Protein AF-A0AAE2ZXF6-F1 (afdb_monomer_lite)

Sequence (372 aa):
MELTNEQRKYLGLEIIEPAWERVEIPSNCLKPELSTGKDILFFDGDILRKVIWLDDEGSFLENSYYLRTQDDHTMIAPITAKGRPKRLNGVNLQRCTPYGMYLHFSGRCEKRGGFCLANYTTQKTYFSSEFAGLPGMNVDEFQHFLDKWMAETNTEDFMEIQAFANAKRQHCKYREGDFFRFKYDRRNYGYGRILLDVRKFMKNGGEFWDILMGKPLCVSVYHIITADPNVKITELQLLNSCPSQYIMDNIFYYGEAEIIGNAPLPEELDAVDYPIMYGRSIDARNRDKICYCRGKVYREIPLEGNKLPQKDFKNNAIGFSLCTDKALMEKCIKAGSNAPYWEKQAERVYARDLRNPINARELEYVRKQMEV

Secondary structure (DSSP, 8-state):
----HHHHHHTTPPP--TTSEEEEEESS-SSGGG-SEEEEEEEETTEEEEEEEEETTS-EEEEEEEEEEETTTTEEPPSSTTPPPEE-SHHHHTTS--EEEEEEE--BTTB-B-EEEEETTTTEEEEETTTTTPPPB-HHHHHHHHHHHHHT--HHHHHHHHHHHTPPP------TTEEEEEESSSS-EEEEEEEEEHHHHHHTT--------SSEEEEEEBS--BS-TT--HHHHTTS-BPPPEEEETHHHHTTSSEEEEE-PPPSSGGGS---EEEEE---TT--SEEEEEETTEEEEEESTT----SS-B-----BSS-S--HHHHHHHHHHTSSHHHHHHGGGSSGGG-TTSGGGHHHHHHHHHHHT-

Structure (mmCIF, N/CA/C/O backbone):
data_AF-A0AAE2ZXF6-F1
#
_entry.id   AF-A0AAE2ZXF6-F1
#
loop_
_atom_site.group_PDB
_atom_site.id
_atom_site.type_symbol
_atom_site.label_atom_id
_atom_site.label_alt_id
_atom_site.label_comp_id
_atom_site.label_asym_id
_atom_site.label_entity_id
_atom_site.label_seq_id
_atom_site.pdbx_PDB_ins_code
_atom_site.Cartn_x
_atom_site.Cartn_y
_atom_site.Cartn_z
_atom_site.occupancy
_atom_site.B_iso_or_equiv
_atom_site.auth_seq_id
_atom_site.auth_comp_id
_atom_site.auth_asym_id
_atom_site.auth_atom_id
_atom_site.pdbx_PDB_model_num
ATOM 1 N N . MET A 1 1 ? 24.172 -1.482 -11.011 1.00 79.94 1 MET A N 1
ATOM 2 C CA . MET A 1 1 ? 23.531 -2.763 -11.382 1.00 79.94 1 MET A CA 1
ATOM 3 C C . MET A 1 1 ? 22.474 -2.470 -12.435 1.00 79.94 1 MET A C 1
ATOM 5 O O . MET A 1 1 ? 21.826 -1.441 -12.326 1.00 79.94 1 MET A O 1
ATOM 9 N N . GLU A 1 2 ? 22.323 -3.324 -13.443 1.00 87.50 2 GLU A N 1
ATOM 10 C CA . GLU A 1 2 ? 21.276 -3.218 -14.468 1.00 87.50 2 GLU A CA 1
ATOM 11 C C . GLU A 1 2 ? 20.686 -4.613 -14.680 1.00 87.50 2 GLU A C 1
ATOM 13 O O . GLU A 1 2 ? 21.440 -5.586 -14.720 1.00 87.50 2 GLU A O 1
ATOM 18 N N . LEU A 1 3 ? 19.359 -4.723 -14.778 1.00 95.50 3 LEU A N 1
ATOM 19 C CA . LEU A 1 3 ? 18.721 -6.020 -14.980 1.00 95.50 3 LEU A CA 1
ATOM 20 C C . LEU A 1 3 ? 19.001 -6.561 -16.386 1.00 95.50 3 LEU A C 1
ATOM 22 O O . LEU A 1 3 ? 19.120 -5.808 -17.357 1.00 95.50 3 LEU A O 1
ATOM 26 N N . THR A 1 4 ? 19.039 -7.881 -16.520 1.00 96.62 4 THR A N 1
ATOM 27 C CA . THR A 1 4 ? 19.025 -8.552 -17.822 1.00 96.62 4 THR A CA 1
ATOM 28 C C . THR A 1 4 ? 17.598 -8.636 -18.364 1.00 96.62 4 THR A C 1
ATOM 30 O O . THR A 1 4 ? 16.618 -8.574 -17.619 1.00 96.62 4 THR A O 1
ATOM 33 N N . ASN A 1 5 ? 17.451 -8.821 -19.676 1.00 97.69 5 ASN A N 1
ATOM 34 C CA . ASN A 1 5 ? 16.129 -9.034 -20.271 1.00 97.69 5 ASN A CA 1
ATOM 35 C C . ASN A 1 5 ? 15.444 -10.313 -19.767 1.00 97.69 5 ASN A C 1
ATOM 37 O O . ASN A 1 5 ? 14.220 -10.325 -19.642 1.00 97.69 5 ASN A O 1
ATOM 41 N N . GLU A 1 6 ? 16.210 -11.346 -19.400 1.00 97.50 6 GLU A N 1
ATOM 42 C CA . GLU A 1 6 ? 15.629 -12.540 -18.780 1.00 97.50 6 GLU A CA 1
ATOM 43 C C . GLU A 1 6 ? 15.069 -12.209 -17.388 1.00 97.50 6 GLU A C 1
ATOM 45 O O . GLU A 1 6 ? 13.917 -12.527 -17.107 1.00 97.50 6 GLU A O 1
ATOM 50 N N . GLN A 1 7 ? 15.799 -11.457 -16.554 1.00 97.94 7 GLN A N 1
ATOM 51 C CA . GLN A 1 7 ? 15.265 -10.982 -15.269 1.00 97.94 7 GLN A CA 1
ATOM 52 C C . GLN A 1 7 ? 14.004 -10.126 -15.457 1.00 97.94 7 GLN A C 1
ATOM 54 O O . GLN A 1 7 ? 13.009 -10.341 -14.766 1.00 97.94 7 GLN A O 1
ATOM 59 N N . ARG A 1 8 ? 13.999 -9.194 -16.423 1.00 98.00 8 ARG A N 1
ATOM 60 C CA . ARG A 1 8 ? 12.827 -8.346 -16.720 1.00 98.00 8 ARG A CA 1
ATOM 61 C C . ARG A 1 8 ? 11.591 -9.170 -17.061 1.00 98.00 8 ARG A C 1
ATOM 63 O O . ARG A 1 8 ? 10.516 -8.894 -16.531 1.00 98.00 8 ARG A O 1
ATOM 70 N N . LYS A 1 9 ? 11.753 -10.222 -17.863 1.00 97.62 9 LYS A N 1
ATOM 71 C CA . LYS A 1 9 ? 10.682 -11.159 -18.220 1.00 97.62 9 LYS A CA 1
ATOM 72 C C . LYS A 1 9 ? 10.074 -11.843 -16.986 1.00 97.62 9 LYS A C 1
ATOM 74 O O . LYS A 1 9 ? 8.851 -11.882 -16.867 1.00 97.62 9 LYS A O 1
ATOM 79 N N . TYR A 1 10 ? 10.892 -12.309 -16.039 1.00 98.00 10 TYR A N 1
ATOM 80 C CA . TYR A 1 10 ? 10.425 -12.911 -14.773 1.00 98.00 10 TYR A CA 1
ATOM 81 C C . TYR A 1 10 ? 9.869 -11.907 -13.752 1.00 98.00 10 TYR A C 1
ATOM 83 O O . TYR A 1 10 ? 9.283 -12.314 -12.746 1.00 98.00 10 TYR A O 1
ATOM 91 N N . LEU A 1 11 ? 10.039 -10.610 -14.005 1.00 97.81 11 LEU A N 1
ATOM 92 C CA . LEU A 1 11 ? 9.489 -9.508 -13.214 1.00 97.81 11 LEU A CA 1
ATOM 93 C C . LEU A 1 11 ? 8.306 -8.816 -13.922 1.00 97.81 11 LEU A C 1
ATOM 95 O O . LEU A 1 11 ? 7.746 -7.861 -13.393 1.00 97.81 11 LEU A O 1
ATOM 99 N N . GLY A 1 12 ? 7.915 -9.266 -15.120 1.00 97.44 12 GLY A N 1
ATOM 100 C CA . GLY A 1 12 ? 6.865 -8.621 -15.915 1.00 97.44 12 GLY A CA 1
ATOM 101 C C . GLY A 1 12 ? 7.214 -7.200 -16.386 1.00 97.44 12 GLY A C 1
ATOM 102 O O . GLY A 1 12 ? 6.319 -6.441 -16.747 1.00 97.44 12 GLY A O 1
ATOM 103 N N . LEU A 1 13 ? 8.494 -6.818 -16.361 1.00 98.12 13 LEU A N 1
ATOM 104 C CA . LEU A 1 13 ? 8.975 -5.519 -16.833 1.00 98.12 13 LEU A CA 1
ATOM 105 C C . LEU A 1 13 ? 9.092 -5.514 -18.364 1.00 98.12 13 LEU A C 1
ATOM 107 O O . LEU A 1 13 ? 9.376 -6.543 -18.976 1.00 98.12 13 LEU A O 1
ATOM 111 N N . GLU A 1 14 ? 8.936 -4.339 -18.981 1.00 96.19 14 GLU A N 1
ATOM 112 C CA . GLU A 1 14 ? 9.189 -4.167 -20.417 1.00 96.19 14 GLU A CA 1
ATOM 113 C C . GLU A 1 14 ? 10.646 -4.516 -20.748 1.00 96.19 14 GLU A C 1
ATOM 115 O O . GLU A 1 14 ? 11.572 -4.045 -20.085 1.00 96.19 14 GLU A O 1
ATOM 120 N N . ILE A 1 15 ? 10.838 -5.357 -21.761 1.00 97.25 15 ILE A N 1
ATOM 121 C CA . ILE A 1 15 ? 12.150 -5.798 -22.239 1.00 97.25 15 ILE A CA 1
ATOM 122 C C . ILE A 1 15 ? 12.816 -4.657 -23.018 1.00 97.25 15 ILE A C 1
ATOM 124 O O . ILE A 1 15 ? 12.139 -3.866 -23.667 1.00 97.25 15 ILE A O 1
ATOM 128 N N . ILE A 1 16 ? 14.145 -4.565 -22.941 1.00 97.56 16 ILE A N 1
ATOM 129 C CA . ILE A 1 16 ? 14.922 -3.621 -23.751 1.00 97.56 16 ILE A CA 1
ATOM 130 C C . ILE A 1 16 ? 15.250 -4.291 -25.077 1.00 97.56 16 ILE A C 1
ATOM 132 O O . ILE A 1 16 ? 16.022 -5.252 -25.104 1.00 97.56 16 ILE A O 1
ATOM 136 N N . GLU A 1 17 ? 14.673 -3.796 -26.166 1.00 97.06 17 GLU A N 1
ATOM 137 C CA . GLU A 1 17 ? 14.951 -4.348 -27.488 1.00 97.06 17 GLU A CA 1
ATOM 138 C C . GLU A 1 17 ? 16.388 -4.024 -27.929 1.00 97.06 17 GLU A C 1
ATOM 140 O O . GLU A 1 17 ? 16.841 -2.895 -27.737 1.00 97.06 17 GLU A O 1
ATOM 145 N N . PRO A 1 18 ? 17.112 -4.961 -28.574 1.00 95.44 18 PRO A N 1
ATOM 146 C CA . PRO A 1 18 ? 18.485 -4.723 -29.030 1.00 95.44 18 PRO A CA 1
ATOM 147 C C . PRO A 1 18 ? 18.636 -3.552 -30.009 1.00 95.44 18 PRO A C 1
ATOM 149 O O . PRO A 1 18 ? 19.724 -3.006 -30.148 1.00 95.44 18 PRO A O 1
ATOM 152 N N . ALA A 1 19 ? 17.555 -3.198 -30.709 1.00 96.62 19 ALA A N 1
ATOM 153 C CA . ALA A 1 19 ? 17.524 -2.087 -31.652 1.00 96.62 19 ALA A CA 1
ATOM 154 C C . ALA A 1 19 ? 17.347 -0.717 -30.977 1.00 96.62 19 ALA A C 1
ATOM 156 O O . ALA A 1 19 ? 17.474 0.298 -31.657 1.00 96.62 19 ALA A O 1
ATOM 157 N N . TRP A 1 20 ? 17.024 -0.671 -29.679 1.00 97.75 20 TRP A N 1
ATOM 158 C CA . TRP A 1 20 ? 16.827 0.596 -28.984 1.00 97.75 20 TRP A CA 1
ATOM 159 C C . TRP A 1 20 ? 18.152 1.302 -28.723 1.00 97.75 20 TRP A C 1
ATOM 161 O O . TRP A 1 20 ? 19.113 0.707 -28.232 1.00 97.75 20 TRP A O 1
ATOM 171 N N . GLU A 1 21 ? 18.183 2.599 -29.009 1.00 97.69 21 GLU A N 1
ATOM 172 C CA . GLU A 1 21 ? 19.342 3.437 -28.744 1.00 97.69 21 GLU A CA 1
ATOM 173 C C . GLU A 1 21 ? 19.464 3.711 -27.245 1.00 97.69 21 GLU A C 1
ATOM 175 O O . GLU A 1 21 ? 18.490 4.066 -26.579 1.00 97.69 21 GLU A O 1
ATOM 180 N N . ARG A 1 22 ? 20.681 3.563 -26.718 1.00 97.06 22 ARG A N 1
ATOM 181 C CA . ARG A 1 22 ? 21.011 3.821 -25.317 1.00 97.06 22 ARG A CA 1
ATOM 182 C C . ARG A 1 22 ? 21.699 5.176 -25.174 1.00 97.06 22 ARG A C 1
ATOM 184 O O . ARG A 1 22 ? 22.783 5.371 -25.717 1.00 97.06 22 ARG A O 1
ATOM 191 N N . VAL A 1 23 ? 21.138 6.047 -24.339 1.00 95.88 23 VAL A N 1
ATOM 192 C CA . VAL A 1 23 ? 21.714 7.359 -23.999 1.00 95.88 23 VAL A CA 1
ATOM 193 C C . VAL A 1 23 ? 21.819 7.497 -22.484 1.00 95.88 23 VAL A C 1
ATOM 195 O O . VAL A 1 23 ? 20.881 7.167 -21.765 1.00 95.88 23 VAL A O 1
ATOM 198 N N . GLU A 1 24 ? 22.941 8.002 -21.975 1.00 93.94 24 GLU A N 1
ATOM 199 C CA . GLU A 1 24 ? 23.119 8.267 -20.542 1.00 93.94 24 GLU A CA 1
ATOM 200 C C . GLU A 1 24 ? 23.133 9.772 -20.268 1.00 93.94 24 GLU A C 1
ATOM 202 O O . GLU A 1 24 ? 23.813 10.537 -20.956 1.00 93.94 24 GLU A O 1
ATOM 207 N N . ILE A 1 25 ? 22.392 10.199 -19.244 1.00 90.44 25 ILE A N 1
ATOM 208 C CA . ILE A 1 25 ? 22.384 11.585 -18.768 1.00 90.44 25 ILE A CA 1
ATOM 209 C C . ILE A 1 25 ? 22.611 11.637 -17.248 1.00 90.44 25 ILE A C 1
ATOM 211 O O . ILE A 1 25 ? 22.259 10.690 -16.542 1.00 90.44 25 ILE A O 1
ATOM 215 N N . PRO A 1 26 ? 23.161 12.738 -16.706 1.00 87.25 26 PRO A N 1
ATOM 216 C CA . PRO A 1 26 ? 23.248 12.933 -15.260 1.00 87.25 26 PRO A CA 1
ATOM 217 C C . PRO A 1 26 ? 21.857 12.909 -14.617 1.00 87.25 26 PRO A C 1
ATOM 219 O O . PRO A 1 26 ? 20.930 13.564 -15.111 1.00 87.25 26 PRO A O 1
ATOM 222 N N . SER A 1 27 ? 21.717 12.198 -13.498 1.00 81.25 27 SER A N 1
ATOM 223 C CA . SER A 1 27 ? 20.444 12.121 -12.786 1.00 81.25 27 SER A CA 1
ATOM 224 C C . SER A 1 27 ? 20.149 13.379 -11.970 1.00 81.25 27 SER A C 1
ATOM 226 O O . SER A 1 27 ? 21.056 14.024 -11.439 1.00 81.25 27 SER A O 1
ATOM 228 N N . ASN A 1 28 ? 18.862 13.704 -11.828 1.00 66.62 28 ASN A N 1
ATOM 229 C CA . ASN A 1 28 ? 18.308 14.605 -10.807 1.00 66.62 28 ASN A CA 1
ATOM 230 C C . ASN A 1 28 ? 18.987 15.970 -10.621 1.00 66.62 28 ASN A C 1
ATOM 232 O O . ASN A 1 28 ? 18.834 16.588 -9.568 1.00 66.62 28 ASN A O 1
ATOM 236 N N . CYS A 1 29 ? 19.685 16.496 -11.626 1.00 61.03 29 CYS A N 1
ATOM 237 C CA . CYS A 1 29 ? 20.343 17.784 -11.482 1.00 61.03 29 CYS A CA 1
ATOM 238 C C . CYS A 1 29 ? 20.297 18.628 -12.756 1.00 61.03 29 CYS A C 1
ATOM 240 O O . CYS A 1 29 ? 20.415 18.136 -13.875 1.00 61.03 29 CYS A O 1
ATOM 242 N N . LEU A 1 30 ? 20.150 19.943 -12.569 1.00 59.03 30 LEU A N 1
ATOM 243 C CA . LEU A 1 30 ? 20.357 20.941 -13.625 1.00 59.03 30 LEU A CA 1
ATOM 244 C C . LEU A 1 30 ? 21.854 21.171 -13.908 1.00 59.03 30 LEU A C 1
ATOM 246 O O . LEU A 1 30 ? 22.197 21.694 -14.967 1.00 59.03 30 LEU A O 1
ATOM 250 N N . LYS A 1 31 ? 22.713 20.792 -12.954 1.00 65.50 31 LYS A N 1
ATOM 251 C CA . LYS A 1 31 ? 24.173 20.904 -12.958 1.00 65.50 31 LYS A CA 1
ATOM 252 C C . LYS A 1 31 ? 24.800 19.502 -12.879 1.00 65.50 31 LYS A C 1
ATOM 254 O O . LYS A 1 31 ? 24.760 18.905 -11.802 1.00 65.50 31 LYS A O 1
ATOM 259 N N . PRO A 1 32 ? 25.316 18.950 -13.990 1.00 66.44 32 PRO A N 1
ATOM 260 C CA . PRO A 1 32 ? 25.855 17.588 -14.054 1.00 66.44 32 PRO A CA 1
ATOM 261 C C . PRO A 1 32 ? 26.824 17.218 -12.923 1.00 66.44 32 PRO A C 1
ATOM 263 O O . PRO A 1 32 ? 26.773 16.107 -12.413 1.00 66.44 32 PRO A O 1
ATOM 266 N N . GLU A 1 33 ? 27.653 18.164 -12.490 1.00 72.19 33 GLU A N 1
ATOM 267 C CA . GLU A 1 33 ? 28.680 18.000 -11.459 1.00 72.19 33 GLU A CA 1
ATOM 268 C C . GLU A 1 33 ? 28.143 17.767 -10.034 1.00 72.19 33 GLU A C 1
ATOM 270 O O . GLU A 1 33 ? 28.907 17.394 -9.151 1.00 72.19 33 GLU A O 1
ATOM 275 N N . LEU A 1 34 ? 26.846 17.993 -9.802 1.00 72.56 34 LEU A N 1
ATOM 276 C CA . LEU A 1 34 ? 26.170 17.744 -8.519 1.00 72.56 34 LEU A CA 1
ATOM 277 C C . LEU A 1 34 ? 25.227 16.535 -8.579 1.00 72.56 34 LEU A C 1
ATOM 279 O O . LEU A 1 34 ? 24.411 16.344 -7.677 1.00 72.56 34 LEU A O 1
ATOM 283 N N . SER A 1 35 ? 25.263 15.776 -9.674 1.00 76.81 35 SER A N 1
ATOM 284 C CA . SER A 1 35 ? 24.448 14.577 -9.814 1.00 76.81 35 SER A CA 1
ATOM 285 C C . SER A 1 35 ? 24.911 13.494 -8.839 1.00 76.81 35 SER A C 1
ATOM 287 O O . SER A 1 35 ? 26.108 13.328 -8.629 1.00 76.81 35 SER A O 1
ATOM 289 N N . THR A 1 36 ? 23.961 12.767 -8.255 1.00 81.44 36 THR A N 1
ATOM 290 C CA . THR A 1 36 ? 24.218 11.621 -7.365 1.00 81.44 36 THR A CA 1
ATOM 291 C C . THR A 1 36 ? 23.994 10.292 -8.083 1.00 81.44 36 THR A C 1
ATOM 293 O O . THR A 1 36 ? 23.643 9.296 -7.461 1.00 81.44 36 THR A O 1
ATOM 296 N N . GLY A 1 37 ? 24.088 10.290 -9.414 1.00 88.50 37 GLY A N 1
ATOM 297 C CA . GLY A 1 37 ? 23.846 9.101 -10.214 1.00 88.50 37 GLY A CA 1
ATOM 298 C C . GLY A 1 37 ? 23.621 9.398 -11.691 1.00 88.50 37 GLY A C 1
ATOM 299 O O . GLY A 1 37 ? 24.007 10.442 -12.219 1.00 88.50 37 GLY A O 1
ATOM 300 N N . LYS A 1 38 ? 22.956 8.482 -12.391 1.00 91.38 38 LYS A N 1
ATOM 301 C CA . LYS A 1 38 ? 22.666 8.628 -13.823 1.00 91.38 38 LYS A CA 1
ATOM 302 C C . LYS A 1 38 ? 21.312 8.054 -14.216 1.00 91.38 38 LYS A C 1
ATOM 304 O O . LYS A 1 38 ? 20.858 7.066 -13.644 1.00 91.38 38 LYS A O 1
ATOM 309 N N . ASP A 1 39 ? 20.712 8.650 -15.241 1.00 93.25 39 ASP A N 1
ATOM 310 C CA . ASP A 1 39 ? 19.545 8.094 -15.919 1.00 93.25 39 ASP A CA 1
ATOM 311 C C . ASP A 1 39 ? 20.016 7.470 -17.233 1.00 93.25 39 ASP A C 1
ATOM 313 O O . ASP A 1 39 ? 20.640 8.134 -18.065 1.00 93.25 39 ASP A O 1
ATOM 317 N N . ILE A 1 40 ? 19.707 6.193 -17.424 1.00 95.69 40 ILE A N 1
ATOM 318 C CA . ILE A 1 40 ? 19.934 5.484 -18.679 1.00 95.69 40 ILE A CA 1
ATOM 319 C C . ILE A 1 40 ? 18.613 5.451 -19.438 1.00 95.69 40 ILE A C 1
ATOM 321 O O . ILE A 1 40 ? 17.614 4.918 -18.955 1.00 95.69 40 ILE A O 1
ATOM 325 N N . LEU A 1 41 ? 18.619 6.022 -20.629 1.00 96.88 41 LEU A N 1
ATOM 326 C CA . LEU A 1 41 ? 17.470 6.210 -21.496 1.00 96.88 41 LEU A CA 1
ATOM 327 C C . LEU A 1 41 ? 17.546 5.223 -22.661 1.00 96.88 41 LEU A C 1
ATOM 329 O O . LEU A 1 41 ? 18.619 5.042 -23.236 1.00 96.88 41 LEU A O 1
ATOM 333 N N . PHE A 1 42 ? 16.410 4.628 -23.022 1.00 98.00 42 PHE A N 1
ATOM 334 C CA . PHE A 1 42 ? 16.301 3.726 -24.169 1.00 98.00 42 PHE A CA 1
ATOM 335 C C . PHE A 1 42 ? 15.248 4.212 -25.162 1.00 98.00 42 PHE A C 1
ATOM 337 O O . PHE A 1 42 ? 14.075 4.364 -24.798 1.00 98.00 42 PHE A O 1
ATOM 344 N N . PHE A 1 43 ? 15.669 4.425 -26.405 1.00 98.12 43 PHE A N 1
ATOM 345 C CA . PHE A 1 43 ? 14.874 5.029 -27.468 1.00 98.12 43 PHE A CA 1
ATOM 346 C C . PHE A 1 43 ? 14.554 4.055 -28.598 1.00 98.12 43 PHE A C 1
ATOM 348 O O . PHE A 1 43 ? 15.418 3.335 -29.081 1.00 98.12 43 PHE A O 1
ATOM 355 N N . ASP A 1 44 ? 13.309 4.087 -29.056 1.00 97.75 44 ASP A N 1
ATOM 356 C CA . ASP A 1 44 ? 12.823 3.421 -30.262 1.00 97.75 44 ASP A CA 1
ATOM 357 C C . ASP A 1 44 ? 12.515 4.493 -31.312 1.00 97.75 44 ASP A C 1
ATOM 359 O O . ASP A 1 44 ? 11.429 5.090 -31.315 1.00 97.75 44 ASP A O 1
ATOM 363 N N . GLY A 1 45 ? 13.527 4.838 -32.114 1.00 96.38 45 GLY A N 1
ATOM 364 C CA . GLY A 1 45 ? 13.524 6.083 -32.884 1.00 96.38 45 GLY A CA 1
ATOM 365 C C . GLY A 1 45 ? 13.264 7.277 -31.961 1.00 96.38 45 GLY A C 1
ATOM 366 O O . GLY A 1 45 ? 13.817 7.364 -30.873 1.00 96.38 45 GLY A O 1
ATOM 367 N N . ASP A 1 46 ? 12.335 8.158 -32.328 1.00 96.31 46 ASP A N 1
ATOM 368 C CA . ASP A 1 46 ? 11.992 9.347 -31.533 1.00 96.31 46 ASP A CA 1
ATOM 369 C C . ASP A 1 46 ? 11.167 9.067 -30.261 1.00 96.31 46 ASP A C 1
ATOM 371 O O . ASP A 1 46 ? 10.642 10.004 -29.657 1.00 96.31 46 ASP A O 1
ATOM 375 N N . ILE A 1 47 ? 10.965 7.812 -29.850 1.00 97.12 47 ILE A N 1
ATOM 376 C CA . ILE A 1 47 ? 10.160 7.474 -28.669 1.00 97.12 47 ILE A CA 1
ATOM 377 C C . ILE A 1 47 ? 11.057 6.969 -27.541 1.00 97.12 47 ILE A C 1
ATOM 379 O O . ILE A 1 47 ? 11.642 5.897 -27.637 1.00 97.12 47 ILE A O 1
ATOM 383 N N . LEU A 1 48 ? 11.089 7.684 -26.417 1.00 97.56 48 LEU A N 1
ATOM 384 C CA . LEU A 1 48 ? 11.662 7.181 -25.171 1.00 97.56 48 LEU A CA 1
ATOM 385 C C . LEU A 1 48 ? 10.748 6.094 -24.595 1.00 97.56 48 LEU A C 1
ATOM 387 O O . LEU A 1 48 ? 9.608 6.384 -24.209 1.00 97.56 48 LEU A O 1
ATOM 391 N N . ARG A 1 49 ? 11.269 4.865 -24.533 1.00 97.94 49 ARG A N 1
ATOM 392 C CA . ARG A 1 49 ? 10.555 3.652 -24.108 1.00 97.94 49 ARG A CA 1
ATOM 393 C C . ARG A 1 49 ? 10.821 3.273 -22.661 1.00 97.94 49 ARG A C 1
ATOM 395 O O . ARG A 1 49 ? 9.912 2.847 -21.955 1.00 97.94 49 ARG A O 1
ATOM 402 N N . LYS A 1 50 ? 12.055 3.451 -22.191 1.00 97.50 50 LYS A N 1
ATOM 403 C CA . LYS A 1 50 ? 12.452 3.069 -20.833 1.00 97.50 50 LYS A CA 1
ATOM 404 C C . LYS A 1 50 ? 13.476 4.034 -20.257 1.00 97.50 50 LYS A C 1
ATOM 406 O O . LYS A 1 50 ? 14.317 4.567 -20.976 1.00 97.50 50 LYS A O 1
ATOM 411 N N . VAL A 1 51 ? 13.393 4.226 -18.945 1.00 96.38 51 VAL A N 1
ATOM 412 C CA . VAL A 1 51 ? 14.395 4.936 -18.150 1.00 96.38 51 VAL A CA 1
ATOM 413 C C . VAL A 1 51 ? 14.792 4.062 -16.972 1.00 96.38 51 VAL A C 1
ATOM 415 O O . VAL A 1 51 ? 13.928 3.606 -16.218 1.00 96.38 51 VAL A O 1
ATOM 418 N N . ILE A 1 52 ? 16.093 3.859 -16.803 1.00 95.81 52 ILE A N 1
ATOM 419 C CA . ILE A 1 52 ? 16.681 3.251 -15.613 1.00 95.81 52 ILE A CA 1
ATOM 420 C C . ILE A 1 52 ? 17.374 4.362 -14.842 1.00 95.81 52 ILE A C 1
ATOM 422 O O . ILE A 1 52 ? 18.389 4.895 -15.282 1.00 95.81 52 ILE A O 1
ATOM 426 N N . TRP A 1 53 ? 16.800 4.719 -13.703 1.00 93.62 53 TRP A N 1
ATOM 427 C CA . TRP A 1 53 ? 17.408 5.637 -12.754 1.00 93.62 53 TRP A CA 1
ATOM 428 C C . TRP A 1 53 ? 18.347 4.847 -11.847 1.00 93.62 53 TRP A C 1
ATOM 430 O O . TRP A 1 53 ? 17.914 3.873 -11.227 1.00 93.62 53 TRP A O 1
ATOM 440 N N . LEU A 1 54 ? 19.611 5.253 -11.785 1.00 90.69 54 LEU A N 1
ATOM 441 C CA . LEU A 1 54 ? 20.643 4.676 -10.931 1.00 90.69 54 LEU A CA 1
ATOM 442 C C . LEU A 1 54 ? 21.188 5.759 -10.010 1.00 90.69 54 LEU A C 1
ATOM 444 O O . LEU A 1 54 ? 21.601 6.814 -10.486 1.00 90.69 54 LEU A O 1
ATOM 448 N N . ASP A 1 55 ? 21.240 5.465 -8.720 1.00 87.81 55 ASP A N 1
ATOM 449 C CA . ASP A 1 55 ? 21.919 6.288 -7.725 1.00 87.81 55 ASP A CA 1
ATOM 450 C C . ASP A 1 55 ? 23.284 5.690 -7.379 1.00 87.81 55 ASP A C 1
ATOM 452 O O . ASP A 1 55 ? 23.456 4.465 -7.365 1.00 87.81 55 ASP A O 1
ATOM 456 N N . ASP A 1 56 ? 24.248 6.552 -7.072 1.00 84.81 56 ASP A N 1
ATOM 457 C CA . ASP A 1 56 ? 25.613 6.160 -6.723 1.00 84.81 56 ASP A CA 1
ATOM 458 C C . ASP A 1 56 ? 25.668 5.349 -5.416 1.00 84.81 56 ASP A C 1
ATOM 460 O O . ASP A 1 56 ? 26.604 4.573 -5.214 1.00 84.81 56 ASP A O 1
ATOM 464 N N . GLU A 1 57 ? 24.651 5.452 -4.545 1.00 81.94 57 GLU A N 1
ATOM 465 C CA . GLU A 1 57 ? 24.535 4.622 -3.340 1.00 81.94 57 GLU A CA 1
ATOM 466 C C . GLU A 1 57 ? 23.939 3.226 -3.618 1.00 81.94 57 GLU A C 1
ATOM 468 O O . GLU A 1 57 ? 23.794 2.429 -2.691 1.00 81.94 57 GLU A O 1
ATOM 473 N N . GLY A 1 58 ? 23.610 2.889 -4.870 1.00 83.38 58 GLY A N 1
ATOM 474 C CA . GLY A 1 58 ? 23.151 1.552 -5.268 1.00 83.38 58 GLY A CA 1
ATOM 475 C C . GLY A 1 58 ? 21.632 1.368 -5.331 1.00 83.38 58 GLY A C 1
ATOM 476 O O . GLY A 1 58 ? 21.162 0.245 -5.537 1.00 83.38 58 GLY A O 1
ATOM 477 N N . SER A 1 59 ? 20.855 2.445 -5.184 1.00 89.00 59 SER A N 1
ATOM 478 C CA . SER A 1 59 ? 19.409 2.417 -5.417 1.00 89.00 59 SER A CA 1
ATOM 479 C C . SER A 1 59 ? 19.138 2.459 -6.916 1.00 89.00 59 SER A C 1
ATOM 481 O O . SER A 1 59 ? 19.877 3.091 -7.673 1.00 89.00 59 SER A O 1
ATOM 483 N N . PHE A 1 60 ? 18.072 1.797 -7.361 1.00 91.75 60 PHE A N 1
ATOM 484 C CA . PHE A 1 60 ? 17.634 1.937 -8.744 1.00 91.75 60 PHE A CA 1
ATOM 485 C C . PHE A 1 60 ? 16.127 1.819 -8.926 1.00 91.75 60 PHE A C 1
ATOM 487 O O . PHE A 1 60 ? 15.409 1.228 -8.115 1.00 91.75 60 PHE A O 1
ATOM 494 N N . LEU A 1 61 ? 15.658 2.395 -10.028 1.00 94.12 61 LEU A N 1
ATOM 495 C CA . LEU A 1 61 ? 14.267 2.391 -10.448 1.00 94.12 61 LEU A CA 1
ATOM 496 C C . LEU A 1 61 ? 14.200 2.179 -11.961 1.00 94.12 61 LEU A C 1
ATOM 498 O O . LEU A 1 61 ? 14.773 2.958 -12.721 1.00 94.12 61 LEU A O 1
ATOM 502 N N . GLU A 1 62 ? 13.465 1.161 -12.406 1.00 96.56 62 GLU A N 1
ATOM 503 C CA . GLU A 1 62 ? 13.154 0.969 -13.825 1.00 96.56 62 GLU A CA 1
ATOM 504 C C . GLU A 1 62 ? 11.727 1.396 -14.141 1.00 96.56 62 GLU A C 1
ATOM 506 O O . GLU A 1 62 ? 10.776 0.788 -13.655 1.00 96.56 62 GLU A O 1
ATOM 511 N N . ASN A 1 63 ? 11.585 2.376 -15.030 1.00 96.75 63 ASN A N 1
ATOM 512 C CA . ASN A 1 63 ? 10.302 2.902 -15.479 1.00 96.75 63 ASN A CA 1
ATOM 513 C C . ASN A 1 63 ? 10.127 2.722 -16.986 1.00 96.75 63 ASN A C 1
ATOM 515 O O . ASN A 1 63 ? 11.065 2.949 -17.752 1.00 96.75 63 ASN A O 1
ATOM 519 N N . SER A 1 64 ? 8.906 2.413 -17.410 1.00 97.38 64 SER A N 1
ATOM 520 C CA . SER A 1 64 ? 8.504 2.459 -18.816 1.00 97.38 64 SER A CA 1
ATOM 521 C C . SER A 1 64 ? 7.815 3.781 -19.153 1.00 97.38 64 SER A C 1
ATOM 523 O O . SER A 1 64 ? 7.036 4.325 -18.364 1.00 97.38 64 SER A O 1
ATOM 525 N N . TYR A 1 65 ? 8.102 4.292 -20.348 1.00 96.31 65 TYR A N 1
ATOM 526 C CA . TYR A 1 65 ? 7.600 5.553 -20.884 1.00 96.31 65 TYR A CA 1
ATOM 527 C C . TYR A 1 65 ? 7.132 5.405 -22.331 1.00 96.31 65 TYR A C 1
ATOM 529 O O . TYR A 1 65 ? 7.561 4.528 -23.071 1.00 96.31 65 TYR A O 1
ATOM 537 N N . TYR A 1 66 ? 6.217 6.279 -22.731 1.00 95.31 66 TYR A N 1
ATOM 538 C CA . TYR A 1 66 ? 5.857 6.460 -24.130 1.00 95.31 66 TYR A CA 1
ATOM 539 C C . TYR A 1 66 ? 5.909 7.955 -24.429 1.00 95.31 66 TYR A C 1
ATOM 541 O O . TYR A 1 66 ? 4.887 8.639 -24.521 1.00 95.31 66 TYR A O 1
ATOM 549 N N . LEU A 1 67 ? 7.131 8.492 -24.443 1.00 95.06 67 LEU A N 1
ATOM 550 C CA . LEU A 1 67 ? 7.379 9.923 -24.595 1.00 95.06 67 LEU A CA 1
ATOM 551 C C . LEU A 1 67 ? 8.045 10.184 -25.936 1.00 95.06 67 LEU A C 1
ATOM 553 O O . LEU A 1 67 ? 9.138 9.694 -26.193 1.00 95.06 67 LEU A O 1
ATOM 557 N N . ARG A 1 68 ? 7.404 10.996 -26.775 1.00 95.56 68 ARG A N 1
ATOM 558 C CA . ARG A 1 68 ? 8.028 11.466 -28.009 1.00 95.56 68 ARG A CA 1
ATOM 559 C C . ARG A 1 68 ? 9.096 12.505 -27.687 1.00 95.56 68 ARG A C 1
ATOM 561 O O . ARG A 1 68 ? 8.849 13.432 -26.912 1.00 95.56 68 ARG A O 1
ATOM 568 N N . THR A 1 69 ? 10.252 12.365 -28.306 1.00 95.44 69 THR A N 1
ATOM 569 C CA . THR A 1 69 ? 11.335 13.338 -28.301 1.00 95.44 69 THR A CA 1
ATOM 570 C C . THR A 1 69 ? 11.507 13.970 -29.674 1.00 95.44 69 THR A C 1
ATOM 572 O O . THR A 1 69 ? 10.887 13.556 -30.649 1.00 95.44 69 THR A O 1
ATOM 575 N N . GLN A 1 70 ? 12.296 15.031 -29.718 1.00 93.12 70 GLN A N 1
ATOM 576 C CA . GLN A 1 70 ? 12.665 15.763 -30.921 1.00 93.12 70 GLN A CA 1
ATOM 577 C C . GLN A 1 70 ? 14.070 16.345 -30.724 1.00 93.12 70 GLN A C 1
ATOM 579 O O . GLN A 1 70 ? 14.614 16.283 -29.615 1.00 93.12 70 GLN A O 1
ATOM 584 N N . ASP A 1 71 ? 14.608 16.960 -31.777 1.00 90.44 71 ASP A N 1
ATOM 585 C CA . ASP A 1 71 ? 15.899 17.650 -31.751 1.00 90.44 71 ASP A CA 1
ATOM 586 C C . ASP A 1 71 ? 17.026 16.723 -31.255 1.00 90.44 71 ASP A C 1
ATOM 588 O O . ASP A 1 71 ? 17.720 17.053 -30.294 1.00 90.44 71 ASP A O 1
ATOM 592 N N . ASP A 1 72 ? 17.151 15.540 -31.874 1.00 88.88 72 ASP A N 1
ATOM 593 C CA . ASP A 1 72 ? 18.179 14.531 -31.556 1.00 88.88 72 ASP A CA 1
ATOM 594 C C . ASP A 1 72 ? 18.163 14.128 -30.068 1.00 88.88 72 ASP A C 1
ATOM 596 O O . ASP A 1 72 ? 19.131 14.269 -29.324 1.00 88.88 72 ASP A O 1
ATOM 600 N N . HIS A 1 73 ? 16.972 13.751 -29.589 1.00 90.38 73 HIS A N 1
ATOM 601 C CA . HIS A 1 73 ? 16.686 13.386 -28.196 1.00 90.38 73 HIS A CA 1
ATOM 602 C C . HIS A 1 73 ? 16.950 14.475 -27.141 1.00 90.38 73 HIS A C 1
ATOM 604 O O . HIS A 1 73 ? 16.807 14.222 -25.947 1.00 90.38 73 HIS A O 1
ATOM 610 N N . THR A 1 74 ? 17.250 15.723 -27.510 1.00 90.94 74 THR A N 1
ATOM 611 C CA . THR A 1 74 ? 17.530 16.776 -26.514 1.00 90.94 74 THR A CA 1
ATOM 612 C C . THR A 1 74 ? 16.273 17.384 -25.885 1.00 90.94 74 THR A C 1
ATOM 614 O O . THR A 1 74 ? 16.344 18.009 -24.817 1.00 90.94 74 THR A O 1
ATOM 617 N N . MET A 1 75 ? 15.107 17.188 -26.508 1.00 93.94 75 MET A N 1
ATOM 618 C CA . MET A 1 75 ? 13.836 17.775 -26.087 1.00 93.94 75 MET A CA 1
ATOM 619 C C . MET A 1 75 ? 12.718 16.725 -26.032 1.00 93.94 75 MET A C 1
ATOM 621 O O . MET A 1 75 ? 12.518 15.942 -26.954 1.00 93.94 75 MET A O 1
ATOM 625 N N . ILE A 1 76 ? 11.926 16.757 -24.963 1.00 94.56 76 ILE A N 1
ATOM 626 C CA . ILE A 1 76 ? 10.640 16.068 -24.837 1.00 94.56 76 ILE A CA 1
ATOM 627 C C . ILE A 1 76 ? 9.594 16.885 -25.596 1.00 94.56 76 ILE A C 1
ATOM 629 O O . ILE A 1 76 ? 9.367 18.065 -25.287 1.00 94.56 76 ILE A O 1
ATOM 633 N N . ALA A 1 77 ? 8.933 16.251 -26.560 1.00 93.06 77 ALA A N 1
ATOM 634 C CA . ALA A 1 77 ? 7.864 16.860 -27.331 1.00 93.06 77 ALA A CA 1
ATOM 635 C C . ALA A 1 77 ? 6.642 17.157 -26.436 1.00 93.06 77 ALA A C 1
ATOM 637 O O . ALA A 1 77 ? 6.356 16.431 -25.476 1.00 93.06 77 ALA A O 1
ATOM 638 N N . PRO A 1 78 ? 5.888 18.231 -26.715 1.00 89.44 78 PRO A N 1
ATOM 639 C CA . PRO A 1 78 ? 4.700 18.555 -25.943 1.00 89.44 78 PRO A CA 1
ATOM 640 C C . PRO A 1 78 ? 3.590 17.518 -26.159 1.00 89.44 78 PRO A C 1
ATOM 642 O O . PRO A 1 78 ? 3.301 17.115 -27.280 1.00 89.44 78 PRO A O 1
ATOM 645 N N . ILE A 1 79 ? 2.906 17.140 -25.074 1.00 84.44 79 ILE A N 1
ATOM 646 C CA . ILE A 1 79 ? 1.776 16.191 -25.118 1.00 84.44 79 ILE A CA 1
ATOM 647 C C . ILE A 1 79 ? 0.560 16.801 -25.838 1.00 84.44 79 ILE A C 1
ATOM 649 O O . ILE A 1 79 ? -0.236 16.095 -26.448 1.00 84.44 79 ILE A O 1
ATOM 653 N N . THR A 1 80 ? 0.393 18.124 -25.756 1.00 84.38 80 THR A N 1
ATOM 654 C CA . THR A 1 80 ? -0.743 18.845 -26.343 1.00 84.38 80 THR A CA 1
ATOM 655 C C . THR A 1 80 ? -0.268 19.876 -27.357 1.00 84.38 80 THR A C 1
ATOM 657 O O . THR A 1 80 ? 0.829 20.413 -27.233 1.00 84.38 80 THR A O 1
ATOM 660 N N . ALA A 1 81 ? -1.133 20.240 -28.308 1.00 81.38 81 ALA A N 1
ATOM 661 C CA . ALA A 1 81 ? -0.824 21.234 -29.342 1.00 81.38 81 ALA A CA 1
ATOM 662 C C . ALA A 1 81 ? -0.459 22.632 -28.795 1.00 81.38 81 ALA A C 1
ATOM 664 O O . ALA A 1 81 ? 0.194 23.410 -29.479 1.00 81.38 81 ALA A O 1
ATOM 665 N N . LYS A 1 82 ? -0.880 22.964 -27.564 1.00 85.44 82 LYS A N 1
ATOM 666 C CA . LYS A 1 82 ? -0.533 24.228 -26.883 1.00 85.44 82 LYS A CA 1
ATOM 667 C C . LYS A 1 82 ? 0.687 24.103 -25.962 1.00 85.44 82 LYS A C 1
ATOM 669 O O . LYS A 1 82 ? 1.126 25.101 -25.392 1.00 85.44 82 LYS A O 1
ATOM 674 N N . GLY A 1 83 ? 1.187 22.888 -25.747 1.00 87.00 83 GLY A N 1
ATOM 675 C CA . GLY A 1 83 ? 2.343 22.637 -24.902 1.00 87.00 83 GLY A CA 1
ATOM 676 C C . GLY A 1 83 ? 3.626 23.141 -25.555 1.00 87.00 83 GLY A C 1
ATOM 677 O O . GLY A 1 83 ? 3.736 23.212 -26.775 1.00 87.00 83 GLY A O 1
ATOM 678 N N . ARG A 1 84 ? 4.617 23.472 -24.728 1.00 89.38 84 ARG A N 1
ATOM 679 C CA . ARG A 1 84 ? 5.967 23.790 -25.201 1.00 89.38 84 ARG A CA 1
ATOM 680 C C . ARG A 1 84 ? 6.871 22.570 -25.021 1.00 89.38 84 ARG A C 1
ATOM 682 O O . ARG A 1 84 ? 6.729 21.900 -23.990 1.00 89.38 84 ARG A O 1
ATOM 689 N N . PRO A 1 85 ? 7.793 22.305 -25.962 1.00 92.56 85 PRO A N 1
ATOM 690 C CA . PRO A 1 85 ? 8.853 21.331 -25.756 1.00 92.56 85 PRO A CA 1
ATOM 691 C C . PRO A 1 85 ? 9.615 21.622 -24.461 1.00 92.56 85 PRO A C 1
ATOM 693 O O . PRO A 1 85 ? 9.802 22.782 -24.077 1.00 92.56 85 PRO A O 1
ATOM 696 N N . LYS A 1 86 ? 10.050 20.569 -23.775 1.00 93.50 86 LYS A N 1
ATOM 697 C CA . LYS A 1 86 ? 10.858 20.674 -22.554 1.00 93.50 86 LYS A CA 1
ATOM 698 C C . LYS A 1 86 ? 12.195 20.005 -22.783 1.00 93.50 86 LYS A C 1
ATOM 700 O O . LYS A 1 86 ? 12.235 18.951 -23.393 1.00 93.50 86 LYS A O 1
ATOM 705 N N . ARG A 1 87 ? 13.273 20.561 -22.234 1.00 92.62 87 ARG A N 1
ATOM 706 C CA . ARG A 1 87 ? 14.583 19.902 -22.274 1.00 92.62 87 ARG A CA 1
ATOM 707 C C . ARG A 1 87 ? 14.503 18.507 -21.661 1.00 92.62 87 ARG A C 1
ATOM 709 O O . ARG A 1 87 ? 13.947 18.364 -20.568 1.00 92.62 87 ARG A O 1
ATOM 716 N N . LEU A 1 88 ? 15.073 17.514 -22.330 1.00 91.94 88 LEU A N 1
ATOM 717 C CA . LEU A 1 88 ? 15.230 16.183 -21.770 1.00 91.94 88 LEU A CA 1
ATOM 718 C C . LEU A 1 88 ? 16.307 16.228 -20.677 1.00 91.94 88 LEU A C 1
ATOM 720 O O . LEU A 1 88 ? 17.475 16.500 -20.936 1.00 91.94 88 LEU A O 1
ATOM 724 N N . ASN A 1 89 ? 15.880 16.054 -19.429 1.00 88.50 89 ASN A N 1
ATOM 725 C CA . ASN A 1 89 ? 16.735 15.924 -18.251 1.00 88.50 89 ASN A CA 1
ATOM 726 C C . ASN A 1 89 ? 15.963 15.199 -17.137 1.00 88.50 89 ASN A C 1
ATOM 728 O O . ASN A 1 89 ? 14.729 15.142 -17.190 1.00 88.50 89 ASN A O 1
ATOM 732 N N . GLY A 1 90 ? 16.669 14.705 -16.113 1.00 83.81 90 GLY A N 1
ATOM 733 C CA . GLY A 1 90 ? 16.057 13.944 -15.016 1.00 83.81 90 GLY A CA 1
ATOM 734 C C . GLY A 1 90 ? 14.896 14.675 -14.325 1.00 83.81 90 GLY A C 1
ATOM 735 O O . GLY A 1 90 ? 13.837 14.096 -14.100 1.00 83.81 90 GLY A O 1
ATOM 736 N N . VAL A 1 91 ? 15.015 15.989 -14.091 1.00 85.81 91 VAL A N 1
ATOM 737 C CA . VAL A 1 91 ? 13.954 16.796 -13.447 1.00 85.81 91 VAL A CA 1
ATOM 738 C C . VAL A 1 91 ? 12.667 16.831 -14.278 1.00 85.81 91 VAL A C 1
ATOM 740 O O . VAL A 1 91 ? 11.564 16.772 -13.733 1.00 85.81 91 VAL A O 1
ATOM 743 N N . ASN A 1 92 ? 12.779 16.962 -15.601 1.00 90.06 92 ASN A N 1
ATOM 744 C CA . ASN A 1 92 ? 11.614 16.959 -16.480 1.00 90.06 92 ASN A CA 1
ATOM 745 C C . ASN A 1 92 ? 11.046 15.549 -16.669 1.00 90.06 92 ASN A C 1
ATOM 747 O O . ASN A 1 92 ? 9.824 15.426 -16.745 1.00 90.06 92 ASN A O 1
ATOM 751 N N . LEU A 1 93 ? 11.888 14.510 -16.671 1.00 89.88 93 LEU A N 1
ATOM 752 C CA . LEU A 1 93 ? 11.454 13.111 -16.722 1.00 89.88 93 LEU A CA 1
ATOM 753 C C . LEU A 1 93 ? 10.638 12.713 -15.489 1.00 89.88 93 LEU A C 1
ATOM 755 O O . LEU A 1 93 ? 9.567 12.137 -15.646 1.00 89.88 93 LEU A O 1
ATOM 759 N N . GLN A 1 94 ? 11.049 13.123 -14.285 1.00 85.44 94 GLN A N 1
ATOM 760 C CA . GLN A 1 94 ? 10.284 12.893 -13.048 1.00 85.44 94 GLN A CA 1
ATOM 761 C C . GLN A 1 94 ? 8.864 13.487 -13.068 1.00 85.44 94 GLN A C 1
ATOM 763 O O . GLN A 1 94 ? 8.005 13.090 -12.285 1.00 85.44 94 GLN A O 1
ATOM 768 N N . ARG A 1 95 ? 8.613 14.477 -13.932 1.00 88.19 95 ARG A N 1
ATOM 769 C CA . ARG A 1 95 ? 7.298 15.120 -14.091 1.00 88.19 95 ARG A CA 1
ATOM 770 C C . ARG A 1 95 ? 6.446 14.463 -15.171 1.00 88.19 95 ARG A C 1
ATOM 772 O O . ARG A 1 95 ? 5.276 14.823 -15.314 1.00 88.19 95 ARG A O 1
ATOM 779 N N . CYS A 1 96 ? 7.027 13.571 -15.962 1.00 91.44 96 CYS A N 1
ATOM 780 C CA . CYS A 1 96 ? 6.297 12.769 -16.923 1.00 91.44 96 CYS A CA 1
ATOM 781 C C . CYS A 1 96 ? 5.645 11.579 -16.217 1.00 91.44 96 CYS A C 1
ATOM 783 O O . CYS A 1 96 ? 6.099 11.128 -15.171 1.00 91.44 96 CYS A O 1
ATOM 785 N N . THR A 1 97 ? 4.549 11.081 -16.783 1.00 92.56 97 THR A N 1
ATOM 786 C CA . THR A 1 97 ? 3.822 9.947 -16.212 1.00 92.56 97 THR A CA 1
ATOM 787 C C . THR A 1 97 ? 4.385 8.645 -16.782 1.00 92.56 97 THR A C 1
ATOM 789 O O . THR A 1 97 ? 4.189 8.402 -17.976 1.00 92.56 97 THR A O 1
ATOM 792 N N . PRO A 1 98 ? 5.078 7.818 -15.979 1.00 95.75 98 PRO A N 1
ATOM 793 C CA . PRO A 1 98 ? 5.429 6.464 -16.388 1.00 95.75 98 PRO A CA 1
ATOM 794 C C . PRO A 1 98 ? 4.175 5.586 -16.481 1.00 95.75 98 PRO A C 1
ATOM 796 O O . PRO A 1 98 ? 3.110 5.923 -15.949 1.00 95.75 98 PRO A O 1
ATOM 799 N N . TYR A 1 99 ? 4.295 4.447 -17.154 1.00 96.12 99 TYR A N 1
ATOM 800 C CA . TYR A 1 99 ? 3.206 3.484 -17.311 1.00 96.12 99 TYR A CA 1
ATOM 801 C C . TYR A 1 99 ? 3.688 2.052 -17.069 1.00 96.12 99 TYR A C 1
ATOM 803 O O . TYR A 1 99 ? 4.884 1.779 -17.074 1.00 96.12 99 TYR A O 1
ATOM 811 N N . GLY A 1 100 ? 2.737 1.138 -16.873 1.00 97.06 100 GLY A N 1
ATOM 812 C CA . GLY A 1 100 ? 3.022 -0.291 -16.764 1.00 97.06 100 GLY A CA 1
ATOM 813 C C . GLY A 1 100 ? 3.799 -0.672 -15.505 1.00 97.06 100 GLY A C 1
ATOM 814 O O . GLY A 1 100 ? 3.746 0.026 -14.488 1.00 97.06 100 GLY A O 1
ATOM 815 N N . MET A 1 101 ? 4.464 -1.825 -15.578 1.00 98.00 101 MET A N 1
ATOM 816 C CA . MET A 1 101 ? 5.257 -2.388 -14.488 1.00 98.00 101 MET A CA 1
ATOM 817 C C . MET A 1 101 ? 6.526 -1.579 -14.235 1.00 98.00 101 MET A C 1
ATOM 819 O O . MET A 1 101 ? 7.211 -1.169 -15.171 1.00 98.00 101 MET A O 1
ATOM 823 N N . TYR A 1 102 ? 6.867 -1.418 -12.963 1.00 98.06 102 TYR A N 1
ATOM 824 C CA . TYR A 1 102 ? 8.115 -0.821 -12.517 1.00 98.06 102 TYR A CA 1
ATOM 825 C C . TYR A 1 102 ? 8.682 -1.596 -11.335 1.00 98.06 102 TYR A C 1
ATOM 827 O O . TYR A 1 102 ? 7.945 -2.170 -10.528 1.00 98.06 102 TYR A O 1
ATOM 835 N N . LEU A 1 103 ? 10.005 -1.567 -11.224 1.00 97.81 103 LEU A N 1
ATOM 836 C CA . LEU A 1 103 ? 10.737 -2.097 -10.084 1.00 97.81 103 LEU A CA 1
ATOM 837 C C . LEU A 1 103 ? 11.503 -0.955 -9.430 1.00 97.81 103 LEU A C 1
ATOM 839 O O . LEU A 1 103 ? 12.260 -0.262 -10.103 1.00 97.81 103 LEU A O 1
ATOM 843 N N . HIS A 1 104 ? 11.338 -0.808 -8.122 1.00 95.75 104 HIS A N 1
ATOM 844 C CA . HIS A 1 104 ? 12.128 0.091 -7.290 1.00 95.75 104 HIS A CA 1
ATOM 845 C C . HIS A 1 104 ? 12.904 -0.723 -6.258 1.00 95.75 104 HIS A C 1
ATOM 847 O O . HIS A 1 104 ? 12.283 -1.471 -5.507 1.00 95.75 104 HIS A O 1
ATOM 853 N N . PHE A 1 105 ? 14.219 -0.543 -6.175 1.00 94.62 105 PHE A N 1
ATOM 854 C CA . PHE A 1 105 ? 15.070 -1.104 -5.126 1.00 94.62 105 PHE A CA 1
ATOM 855 C C . PHE A 1 105 ? 15.833 0.017 -4.426 1.00 94.62 105 PHE A C 1
ATOM 857 O O . PHE A 1 105 ? 16.510 0.818 -5.071 1.00 94.62 105 PHE A O 1
ATOM 864 N N . SER A 1 106 ? 15.752 0.047 -3.099 1.00 88.00 106 SER A N 1
ATOM 865 C CA . SER A 1 106 ? 16.412 1.045 -2.261 1.00 88.00 106 SER A CA 1
ATOM 866 C C . SER A 1 106 ? 17.716 0.523 -1.654 1.00 88.00 106 SER A C 1
ATOM 868 O O . SER A 1 106 ? 17.873 0.491 -0.438 1.00 88.00 106 SER A O 1
ATOM 870 N N . GLY A 1 107 ? 18.678 0.114 -2.482 1.00 71.38 107 GLY A N 1
ATOM 871 C CA . GLY A 1 107 ? 20.033 -0.165 -2.002 1.00 71.38 107 GLY A CA 1
ATOM 872 C C . GLY A 1 107 ? 20.715 1.137 -1.590 1.00 71.38 107 GLY A C 1
ATOM 873 O O . GLY A 1 107 ? 20.858 2.030 -2.414 1.00 71.38 107 GLY A O 1
ATOM 874 N N . ARG A 1 108 ? 21.114 1.303 -0.331 1.00 65.38 108 ARG A N 1
ATOM 875 C CA . ARG A 1 108 ? 22.114 2.320 0.023 1.00 65.38 108 ARG A CA 1
ATOM 876 C C . ARG A 1 108 ? 23.386 1.597 0.433 1.00 65.38 108 ARG A C 1
ATOM 878 O O . ARG A 1 108 ? 23.299 0.624 1.180 1.00 65.38 108 ARG A O 1
ATOM 885 N N . CYS A 1 109 ? 24.550 2.078 0.002 1.00 53.31 109 CYS A N 1
ATOM 886 C CA . CYS A 1 109 ? 25.851 1.441 0.243 1.00 53.31 109 CYS A CA 1
ATOM 887 C C . CYS A 1 109 ? 26.090 1.054 1.716 1.00 53.31 109 CYS A C 1
ATOM 889 O O . CYS A 1 109 ? 26.719 0.036 1.987 1.00 53.31 109 CYS A O 1
ATOM 891 N N . GLU A 1 110 ? 25.534 1.809 2.669 1.00 57.78 110 GLU A N 1
ATOM 892 C CA . GLU A 1 110 ? 25.639 1.528 4.110 1.00 57.78 110 GLU A CA 1
ATOM 893 C C . GLU A 1 110 ? 24.360 0.943 4.739 1.00 57.78 110 GLU A C 1
ATOM 895 O O . GLU A 1 110 ? 24.375 0.501 5.889 1.00 57.78 110 GLU A O 1
ATOM 900 N N . LYS A 1 111 ? 23.228 0.944 4.021 1.00 63.75 111 LYS A N 1
ATOM 901 C CA . LYS A 1 111 ? 21.932 0.473 4.528 1.00 63.75 111 LYS A CA 1
ATOM 902 C C . LYS A 1 111 ? 21.291 -0.493 3.542 1.00 63.75 111 LYS A C 1
ATOM 904 O O . LYS A 1 111 ? 20.792 -0.106 2.489 1.00 63.75 111 LYS A O 1
ATOM 909 N N . ARG A 1 112 ? 21.235 -1.754 3.968 1.00 82.12 112 ARG A N 1
ATOM 910 C CA . ARG A 1 112 ? 20.354 -2.786 3.419 1.00 82.12 112 ARG A CA 1
ATOM 911 C C . ARG A 1 112 ? 18.925 -2.241 3.273 1.00 82.12 112 ARG A C 1
ATOM 913 O O . ARG A 1 112 ? 18.371 -1.736 4.251 1.00 82.12 112 ARG A O 1
ATOM 920 N N . GLY A 1 113 ? 18.337 -2.355 2.085 1.00 86.38 113 GLY A N 1
ATOM 921 C CA . GLY A 1 113 ? 17.011 -1.813 1.777 1.00 86.38 113 GLY A CA 1
ATOM 922 C C . GLY A 1 113 ? 16.076 -2.805 1.097 1.00 86.38 113 GLY A C 1
ATOM 923 O O . GLY A 1 113 ? 16.402 -3.975 0.927 1.00 86.38 113 GLY A O 1
ATOM 924 N N . GLY A 1 114 ? 14.868 -2.353 0.780 1.00 92.69 114 GLY A N 1
ATOM 925 C CA . GLY A 1 114 ? 13.812 -3.196 0.220 1.00 92.69 114 GLY A CA 1
ATOM 926 C C . GLY A 1 114 ? 13.627 -2.986 -1.277 1.00 92.69 114 GLY A C 1
ATOM 927 O O . GLY A 1 114 ? 14.203 -2.075 -1.870 1.00 92.69 114 GLY A O 1
ATOM 928 N N . PHE A 1 115 ? 12.763 -3.794 -1.885 1.00 95.25 115 PHE A N 1
ATOM 929 C CA . PHE A 1 115 ? 12.272 -3.544 -3.232 1.00 95.25 115 PHE A CA 1
ATOM 930 C C . PHE A 1 115 ? 10.758 -3.701 -3.339 1.00 95.25 115 PHE A C 1
ATOM 932 O O . PHE A 1 115 ? 10.103 -4.380 -2.545 1.00 95.25 115 PHE A O 1
ATOM 939 N N . CYS A 1 116 ? 10.215 -3.059 -4.362 1.00 96.31 116 CYS A N 1
ATOM 940 C CA . CYS A 1 116 ? 8.813 -3.073 -4.727 1.00 96.31 116 CYS A CA 1
ATOM 941 C C . CYS A 1 116 ? 8.700 -3.322 -6.231 1.00 96.31 116 CYS A C 1
ATOM 943 O O . CYS A 1 116 ? 9.404 -2.692 -7.021 1.00 96.31 116 CYS A O 1
ATOM 945 N N . LEU A 1 117 ? 7.803 -4.232 -6.599 1.00 97.94 117 LEU A N 1
ATOM 946 C CA . LEU A 1 117 ? 7.379 -4.502 -7.962 1.00 97.94 117 LEU A CA 1
ATOM 947 C C . LEU A 1 117 ? 5.891 -4.167 -8.070 1.00 97.94 117 LEU A C 1
ATOM 949 O O . LEU A 1 117 ? 5.051 -4.791 -7.415 1.00 97.94 117 LEU A O 1
ATOM 953 N N . ALA A 1 118 ? 5.564 -3.158 -8.865 1.00 97.88 118 ALA A N 1
ATOM 954 C CA . ALA A 1 118 ? 4.229 -2.574 -8.916 1.00 97.88 118 ALA A CA 1
ATOM 955 C C . ALA A 1 118 ? 3.915 -2.035 -10.314 1.00 97.88 118 ALA A C 1
ATOM 957 O O . ALA A 1 118 ? 4.755 -2.066 -11.209 1.00 97.88 118 ALA A O 1
ATOM 958 N N . ASN A 1 119 ? 2.682 -1.576 -10.521 1.00 98.12 119 ASN A N 1
ATOM 959 C CA . ASN A 1 119 ? 2.192 -1.158 -11.829 1.00 98.12 119 ASN A CA 1
ATOM 960 C C . ASN A 1 119 ? 1.518 0.219 -11.762 1.00 98.12 119 ASN A C 1
ATOM 962 O O . ASN A 1 119 ? 0.485 0.389 -11.104 1.00 98.12 119 ASN A O 1
ATOM 966 N N . TYR A 1 120 ? 2.070 1.203 -12.479 1.00 97.00 120 TYR A N 1
ATOM 967 C CA . TYR A 1 120 ? 1.531 2.567 -12.553 1.00 97.00 120 TYR A CA 1
ATOM 968 C C . TYR A 1 120 ? 0.150 2.623 -13.219 1.00 97.00 120 TYR A C 1
ATOM 970 O O . TYR A 1 120 ? -0.712 3.421 -12.832 1.00 97.00 120 TYR A O 1
ATOM 978 N N . THR A 1 121 ? -0.092 1.761 -14.210 1.00 96.31 121 THR A N 1
ATOM 979 C CA . THR A 1 121 ? -1.366 1.707 -14.935 1.00 96.31 121 THR A CA 1
ATOM 980 C C . THR A 1 121 ? -2.481 1.273 -13.995 1.00 96.31 121 THR A C 1
ATOM 982 O O . THR A 1 121 ? -3.493 1.972 -13.878 1.00 96.31 121 THR A O 1
ATOM 985 N N . THR A 1 122 ? -2.298 0.164 -13.277 1.00 96.88 122 THR A N 1
ATOM 986 C CA . THR A 1 122 ? -3.326 -0.357 -12.367 1.00 96.88 122 THR A CA 1
ATOM 987 C C . THR A 1 122 ? -3.342 0.336 -11.009 1.00 96.88 122 THR A C 1
ATOM 989 O O . THR A 1 122 ? -4.367 0.261 -10.344 1.00 96.88 122 THR A O 1
ATOM 992 N N . GLN A 1 123 ? -2.253 1.016 -10.623 1.00 95.88 123 GLN A N 1
ATOM 993 C CA . GLN A 1 123 ? -2.001 1.514 -9.262 1.00 95.88 123 GLN A CA 1
ATOM 994 C C . GLN A 1 123 ? -2.063 0.397 -8.214 1.00 95.88 123 GLN A C 1
ATOM 996 O O . GLN A 1 123 ? -2.712 0.543 -7.181 1.00 95.88 123 GLN A O 1
ATOM 1001 N N . LYS A 1 124 ? -1.416 -0.732 -8.519 1.00 96.69 124 LYS A N 1
ATOM 1002 C CA . LYS A 1 124 ? -1.349 -1.898 -7.630 1.00 96.69 124 LYS A CA 1
ATOM 1003 C C . LYS A 1 124 ? 0.084 -2.356 -7.432 1.00 96.69 124 LYS A C 1
ATOM 1005 O O . LYS A 1 124 ? 0.903 -2.221 -8.343 1.00 96.69 124 LYS A O 1
ATOM 1010 N N . THR A 1 125 ? 0.343 -2.962 -6.285 1.00 96.81 125 THR A N 1
ATOM 1011 C CA . THR A 1 125 ? 1.598 -3.635 -5.950 1.00 96.81 125 THR A CA 1
ATOM 1012 C C . THR A 1 125 ? 1.464 -5.133 -6.198 1.00 96.81 125 THR A C 1
ATOM 1014 O O . THR A 1 125 ? 0.517 -5.756 -5.728 1.00 96.81 125 THR A O 1
ATOM 1017 N N . TYR A 1 126 ? 2.403 -5.715 -6.945 1.00 97.44 126 TYR A N 1
ATOM 1018 C CA . TYR A 1 126 ? 2.495 -7.169 -7.115 1.00 97.44 126 TYR A CA 1
ATOM 1019 C C . TYR A 1 126 ? 3.270 -7.801 -5.960 1.00 97.44 126 TYR A C 1
ATOM 1021 O O . TYR A 1 126 ? 2.866 -8.818 -5.403 1.00 97.44 126 TYR A O 1
ATOM 1029 N N . PHE A 1 127 ? 4.399 -7.186 -5.599 1.00 97.62 127 PHE A N 1
ATOM 1030 C CA . PHE A 1 127 ? 5.271 -7.671 -4.540 1.00 97.62 127 PHE A CA 1
ATOM 1031 C C . PHE A 1 127 ? 5.983 -6.512 -3.840 1.00 97.62 127 PHE A C 1
ATOM 1033 O O . PHE A 1 127 ? 6.502 -5.606 -4.489 1.00 97.62 127 PHE A O 1
ATOM 1040 N N . SER A 1 128 ? 6.051 -6.571 -2.513 1.00 96.12 128 SER A N 1
ATOM 1041 C CA . SER A 1 128 ? 6.867 -5.683 -1.685 1.00 96.12 128 SER A CA 1
ATOM 1042 C C . SER A 1 128 ? 7.680 -6.540 -0.730 1.00 96.12 128 SER A C 1
ATOM 1044 O O . SER A 1 128 ? 7.110 -7.325 0.027 1.00 96.12 128 SER A O 1
ATOM 1046 N N . SER A 1 129 ? 9.006 -6.399 -0.752 1.00 96.19 129 SER A N 1
ATOM 1047 C CA . SER A 1 129 ? 9.881 -7.178 0.129 1.00 96.19 129 SER A CA 1
ATOM 1048 C C . SER A 1 129 ? 9.617 -6.869 1.602 1.00 96.19 129 SER A C 1
ATOM 1050 O O . SER A 1 129 ? 9.654 -7.771 2.432 1.00 96.19 129 SER A O 1
ATOM 1052 N N . GLU A 1 130 ? 9.307 -5.608 1.917 1.00 92.06 130 GLU A N 1
ATOM 1053 C CA . GLU A 1 130 ? 8.939 -5.176 3.266 1.00 92.06 130 GLU A CA 1
ATOM 1054 C C . GLU A 1 130 ? 7.632 -5.840 3.709 1.00 92.06 130 GLU A C 1
ATOM 1056 O O . GLU A 1 130 ? 7.576 -6.439 4.780 1.00 92.06 130 GLU A O 1
ATOM 1061 N N . PHE A 1 131 ? 6.605 -5.824 2.854 1.00 94.38 131 PHE A N 1
ATOM 1062 C CA . PHE A 1 131 ? 5.310 -6.433 3.167 1.00 94.38 131 PHE A CA 1
ATOM 1063 C C . PHE A 1 131 ? 5.388 -7.966 3.277 1.00 94.38 131 PHE A C 1
ATOM 1065 O O . PHE A 1 131 ? 4.741 -8.572 4.135 1.00 94.38 131 PHE A O 1
ATOM 1072 N N . ALA A 1 132 ? 6.259 -8.585 2.475 1.00 96.94 132 ALA A N 1
ATOM 1073 C CA . ALA A 1 132 ? 6.613 -10.000 2.558 1.00 96.94 132 ALA A CA 1
ATOM 1074 C C . ALA A 1 132 ? 7.459 -10.348 3.799 1.00 96.94 132 ALA A C 1
ATOM 1076 O O . ALA A 1 132 ? 7.757 -11.521 4.022 1.00 96.94 132 ALA A O 1
ATOM 1077 N N . GLY A 1 133 ? 7.841 -9.360 4.619 1.00 94.44 133 GLY A N 1
ATOM 1078 C CA . GLY A 1 133 ? 8.615 -9.561 5.843 1.00 94.44 133 GLY A CA 1
ATOM 1079 C C . G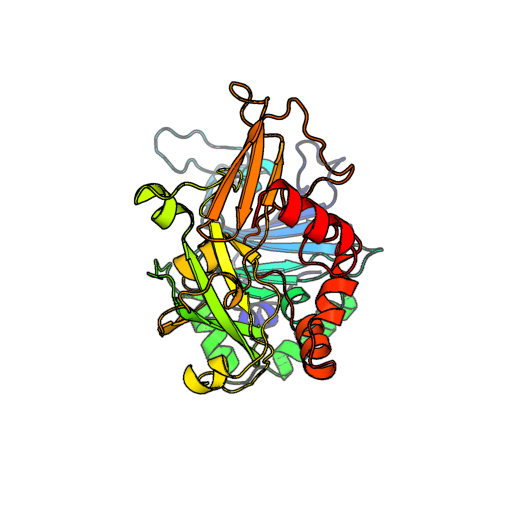LY A 1 133 ? 10.081 -9.924 5.601 1.00 94.44 133 GLY A C 1
ATOM 1080 O O . GLY A 1 133 ? 10.719 -10.497 6.485 1.00 94.44 133 GLY A O 1
ATOM 1081 N N . LEU A 1 134 ? 10.618 -9.629 4.415 1.00 93.94 134 LEU A N 1
ATOM 1082 C CA . LEU A 1 134 ? 12.013 -9.904 4.090 1.00 93.94 134 LEU A CA 1
ATOM 1083 C C . LEU A 1 134 ? 12.933 -8.861 4.741 1.00 93.94 134 LEU A C 1
ATOM 1085 O O . LEU A 1 134 ? 12.586 -7.676 4.789 1.00 93.94 134 LEU A O 1
ATOM 1089 N N . PRO A 1 135 ? 14.124 -9.265 5.220 1.00 91.38 135 PRO A N 1
ATOM 1090 C CA . PRO A 1 135 ? 15.122 -8.307 5.665 1.00 91.38 135 PRO A CA 1
ATOM 1091 C C . PRO A 1 135 ? 15.573 -7.435 4.490 1.00 91.38 135 PRO A C 1
ATOM 1093 O O . PRO A 1 135 ? 15.521 -7.853 3.332 1.00 91.38 135 PRO A O 1
ATOM 1096 N N . GLY A 1 136 ? 16.058 -6.232 4.799 1.00 90.31 136 GLY A N 1
ATOM 1097 C CA . GLY A 1 136 ? 16.712 -5.408 3.790 1.00 90.31 136 GLY A CA 1
ATOM 1098 C C . GLY A 1 136 ? 17.914 -6.136 3.180 1.00 90.31 136 GLY A C 1
ATOM 1099 O O . GLY A 1 136 ? 18.573 -6.927 3.857 1.00 90.31 136 GLY A O 1
ATOM 1100 N N . MET A 1 137 ? 18.224 -5.817 1.929 1.00 91.19 137 MET A N 1
ATOM 1101 C CA . MET A 1 137 ? 19.288 -6.415 1.126 1.00 91.19 137 MET A CA 1
ATOM 1102 C C . MET A 1 137 ? 20.219 -5.330 0.584 1.00 91.19 137 MET A C 1
ATOM 1104 O O . MET A 1 137 ? 19.798 -4.192 0.352 1.00 91.19 137 MET A O 1
ATOM 1108 N N . ASN A 1 138 ? 21.489 -5.670 0.388 1.00 89.94 138 ASN A N 1
ATOM 1109 C CA . ASN A 1 138 ? 22.386 -4.909 -0.480 1.00 89.94 138 ASN A CA 1
ATOM 1110 C C . ASN A 1 138 ? 22.228 -5.359 -1.950 1.00 89.94 138 ASN A C 1
ATOM 1112 O O . ASN A 1 138 ? 21.394 -6.208 -2.266 1.00 89.94 138 ASN A O 1
ATOM 1116 N N . VAL A 1 139 ? 23.012 -4.769 -2.854 1.00 88.69 139 VAL A N 1
ATOM 1117 C CA . VAL A 1 139 ? 22.947 -5.054 -4.299 1.00 88.69 139 VAL A CA 1
ATOM 1118 C C . VAL A 1 139 ? 23.241 -6.529 -4.608 1.00 88.69 139 VAL A C 1
ATOM 1120 O O . VAL A 1 139 ? 22.492 -7.152 -5.358 1.00 88.69 139 VAL A O 1
ATOM 1123 N N . ASP A 1 140 ? 24.281 -7.107 -4.003 1.00 89.94 140 ASP A N 1
ATOM 1124 C CA . ASP A 1 140 ? 24.676 -8.498 -4.255 1.00 89.94 140 ASP A CA 1
ATOM 1125 C C . ASP A 1 140 ? 23.620 -9.484 -3.740 1.00 89.94 140 ASP A C 1
ATOM 1127 O O . ASP A 1 140 ? 23.250 -10.433 -4.429 1.00 89.94 140 ASP A O 1
ATOM 1131 N N . GLU A 1 141 ? 23.087 -9.244 -2.543 1.00 92.25 141 GLU A N 1
ATOM 1132 C CA . GLU A 1 141 ? 22.006 -10.032 -1.945 1.00 92.25 141 GLU A CA 1
ATOM 1133 C C . GLU A 1 141 ? 20.729 -9.957 -2.785 1.00 92.25 141 GLU A C 1
ATOM 1135 O O . GLU A 1 141 ? 20.053 -10.969 -2.974 1.00 92.25 141 GLU A O 1
ATOM 1140 N N . PHE A 1 142 ? 20.422 -8.781 -3.335 1.00 92.75 142 PHE A N 1
ATOM 1141 C CA . PHE A 1 142 ? 19.297 -8.614 -4.243 1.00 92.75 142 PHE A CA 1
ATOM 1142 C C . PHE A 1 142 ? 19.505 -9.375 -5.561 1.00 92.75 142 PHE A C 1
ATOM 1144 O O . PHE A 1 142 ? 18.575 -10.016 -6.044 1.00 92.75 142 PHE A O 1
ATOM 1151 N N . GLN A 1 143 ? 20.721 -9.400 -6.112 1.00 92.62 143 GLN A N 1
ATOM 1152 C CA . GLN A 1 143 ? 21.029 -10.199 -7.301 1.00 92.62 143 GLN A CA 1
ATOM 1153 C C . GLN A 1 143 ? 20.835 -11.705 -7.042 1.00 92.62 143 GLN A C 1
ATOM 1155 O O . GLN A 1 143 ? 20.170 -12.380 -7.827 1.00 92.62 143 GLN A O 1
ATOM 1160 N N . HIS A 1 144 ? 21.304 -12.214 -5.899 1.00 94.56 144 HIS A N 1
ATOM 1161 C CA . HIS A 1 144 ? 21.051 -13.604 -5.493 1.00 94.56 144 HIS A CA 1
ATOM 1162 C C . HIS A 1 144 ? 19.556 -13.879 -5.281 1.00 94.56 144 HIS A C 1
ATOM 1164 O O . HIS A 1 144 ? 19.059 -14.957 -5.617 1.00 94.56 144 HIS A O 1
ATOM 1170 N N . PHE A 1 145 ? 18.820 -12.905 -4.737 1.00 95.75 145 PHE A N 1
ATOM 1171 C CA . PHE A 1 145 ? 17.371 -12.997 -4.611 1.00 95.75 145 PHE A CA 1
ATOM 1172 C C . PHE A 1 145 ? 16.697 -13.117 -5.984 1.00 95.75 145 PHE A C 1
ATOM 1174 O O . PHE A 1 145 ? 15.797 -13.939 -6.132 1.00 95.75 145 PHE A O 1
ATOM 1181 N N . LEU A 1 146 ? 17.126 -12.346 -6.989 1.00 96.94 146 LEU A N 1
ATOM 1182 C CA . LEU A 1 146 ? 16.585 -12.433 -8.348 1.00 96.94 146 LEU A CA 1
ATOM 1183 C C . LEU A 1 146 ? 16.858 -13.797 -8.988 1.00 96.94 146 LEU A C 1
ATOM 1185 O O . LEU A 1 146 ? 15.955 -14.371 -9.594 1.00 96.94 146 LEU A O 1
ATOM 1189 N N . ASP A 1 147 ? 18.061 -14.344 -8.816 1.00 97.44 147 ASP A N 1
ATOM 1190 C CA . ASP A 1 147 ? 18.404 -15.671 -9.339 1.00 97.44 147 ASP A CA 1
ATOM 1191 C C . ASP A 1 147 ? 17.512 -16.752 -8.719 1.00 97.44 147 ASP A C 1
ATOM 1193 O O . ASP A 1 147 ? 16.940 -17.589 -9.424 1.00 97.44 147 ASP A O 1
ATOM 1197 N N . LYS A 1 148 ? 17.302 -16.674 -7.400 1.00 97.19 148 LYS A N 1
ATOM 1198 C CA . LYS A 1 148 ? 16.370 -17.548 -6.686 1.00 97.19 148 LYS A CA 1
ATOM 1199 C C . LYS A 1 148 ? 14.923 -17.346 -7.145 1.00 97.19 148 LYS A C 1
ATOM 1201 O O . LYS A 1 148 ? 14.230 -18.325 -7.402 1.00 97.19 148 LYS A O 1
ATOM 1206 N N . TRP A 1 149 ? 14.472 -16.099 -7.286 1.00 97.44 149 TRP A N 1
ATOM 1207 C CA . TRP A 1 149 ? 13.128 -15.762 -7.762 1.00 97.44 149 TRP A CA 1
ATOM 1208 C C . TRP A 1 149 ? 12.840 -16.408 -9.114 1.00 97.44 149 TRP A C 1
ATOM 1210 O O . TRP A 1 149 ? 11.763 -16.978 -9.293 1.00 97.44 149 TRP A O 1
ATOM 1220 N N . MET A 1 150 ? 13.791 -16.340 -10.051 1.00 97.88 150 MET A N 1
ATOM 1221 C CA . MET A 1 150 ? 13.676 -16.978 -11.364 1.00 97.88 150 MET A CA 1
ATOM 1222 C C . MET A 1 150 ? 13.641 -18.504 -11.241 1.00 97.88 150 MET A C 1
ATOM 1224 O O . MET A 1 150 ? 12.742 -19.128 -11.796 1.00 97.88 150 MET A O 1
ATOM 1228 N N . ALA A 1 151 ? 14.558 -19.100 -10.473 1.00 97.81 151 ALA A N 1
ATOM 1229 C CA . ALA A 1 151 ? 14.629 -20.552 -10.290 1.00 97.81 151 ALA A CA 1
ATOM 1230 C C . ALA A 1 151 ? 13.367 -21.148 -9.636 1.00 97.81 151 ALA A C 1
ATOM 1232 O O . ALA A 1 151 ? 12.972 -22.267 -9.956 1.00 97.81 151 ALA A O 1
ATOM 1233 N N . GLU A 1 152 ? 12.720 -20.402 -8.739 1.00 96.75 152 GLU A N 1
ATOM 1234 C CA . GLU A 1 152 ? 11.489 -20.809 -8.048 1.00 96.75 152 GLU A CA 1
ATOM 1235 C C . GLU A 1 152 ? 10.208 -20.384 -8.791 1.00 96.75 152 GLU A C 1
ATOM 1237 O O . GLU A 1 152 ? 9.102 -20.638 -8.313 1.00 96.75 152 GLU A O 1
ATOM 1242 N N . THR A 1 153 ? 10.313 -19.711 -9.943 1.00 97.62 153 THR A N 1
ATOM 1243 C CA . THR A 1 153 ? 9.149 -19.335 -10.759 1.00 97.62 153 THR A CA 1
ATOM 1244 C C . THR A 1 153 ? 8.629 -20.530 -11.539 1.00 97.62 153 THR A C 1
ATOM 1246 O O . THR A 1 153 ? 9.277 -21.017 -12.462 1.00 97.62 153 THR A O 1
ATOM 1249 N N . ASN A 1 154 ? 7.421 -20.974 -11.189 1.00 96.56 154 ASN A N 1
ATOM 1250 C CA . ASN A 1 154 ? 6.711 -22.001 -11.941 1.00 96.56 154 ASN A CA 1
ATOM 1251 C C . ASN A 1 154 ? 5.802 -21.390 -13.026 1.00 96.56 154 ASN A C 1
ATOM 1253 O O . ASN A 1 154 ? 5.741 -20.173 -13.215 1.00 96.56 154 ASN A O 1
ATOM 1257 N N . THR A 1 155 ? 5.090 -22.240 -13.767 1.00 96.94 155 THR A N 1
ATOM 1258 C CA . THR A 1 155 ? 4.206 -21.792 -14.850 1.00 96.94 155 THR A CA 1
ATOM 1259 C C . THR A 1 155 ? 3.081 -20.891 -14.343 1.00 96.94 155 THR A C 1
ATOM 1261 O O . THR A 1 155 ? 2.807 -19.869 -14.971 1.00 96.94 155 THR A O 1
ATOM 1264 N N . GLU A 1 156 ? 2.461 -21.207 -13.204 1.00 95.75 156 GLU A N 1
ATOM 1265 C CA . GLU A 1 156 ? 1.377 -20.395 -12.645 1.00 95.75 156 GLU A CA 1
ATOM 1266 C C . GLU A 1 156 ? 1.866 -19.016 -12.188 1.00 95.75 156 GLU A C 1
ATOM 1268 O O . GLU A 1 156 ? 1.217 -18.017 -12.483 1.00 95.75 156 GLU A O 1
ATOM 1273 N N . ASP A 1 157 ? 3.026 -18.940 -11.529 1.00 96.56 157 ASP A N 1
ATOM 1274 C CA . ASP A 1 157 ? 3.679 -17.672 -11.178 1.00 96.56 157 ASP A CA 1
ATOM 1275 C C . ASP A 1 157 ? 3.928 -16.808 -12.407 1.00 96.56 157 ASP A C 1
ATOM 1277 O O . ASP A 1 157 ? 3.659 -15.606 -12.410 1.00 96.56 157 ASP A O 1
ATOM 1281 N N . PHE A 1 158 ? 4.476 -17.435 -13.448 1.00 97.00 158 PHE A N 1
ATOM 1282 C CA . PHE A 1 158 ? 4.821 -16.745 -14.673 1.00 97.00 158 PHE A CA 1
ATOM 1283 C C . PHE A 1 158 ? 3.563 -16.217 -15.365 1.00 97.00 158 PHE A C 1
ATOM 1285 O O . PHE A 1 158 ? 3.519 -15.067 -15.792 1.00 97.00 158 PHE A O 1
ATOM 1292 N N . MET A 1 159 ? 2.499 -17.016 -15.432 1.00 97.56 159 MET A N 1
ATOM 1293 C CA . MET A 1 159 ? 1.216 -16.561 -15.967 1.00 97.56 159 MET A CA 1
ATOM 1294 C C . MET A 1 159 ? 0.610 -15.436 -15.123 1.00 97.56 159 MET A C 1
ATOM 1296 O O . MET A 1 159 ? 0.095 -14.468 -15.682 1.00 97.56 159 MET A O 1
ATOM 1300 N N . GLU A 1 160 ? 0.692 -15.531 -13.795 1.00 97.06 160 GLU A N 1
ATOM 1301 C CA . GLU A 1 160 ? 0.151 -14.530 -12.877 1.00 97.06 160 GLU A CA 1
ATOM 1302 C C . GLU A 1 160 ? 0.836 -13.171 -13.051 1.00 97.06 160 GLU A C 1
ATOM 1304 O O . GLU A 1 160 ? 0.154 -12.159 -13.222 1.00 97.06 160 GLU A O 1
ATOM 1309 N N . ILE A 1 161 ? 2.171 -13.133 -13.068 1.00 97.69 161 ILE A N 1
ATOM 1310 C CA . ILE A 1 161 ? 2.904 -11.871 -13.201 1.00 97.69 161 ILE A CA 1
ATOM 1311 C C . ILE A 1 161 ? 2.704 -11.236 -14.579 1.00 97.69 161 ILE A C 1
ATOM 1313 O O . ILE A 1 161 ? 2.565 -10.017 -14.681 1.00 97.69 161 ILE A O 1
ATOM 1317 N N . GLN A 1 162 ? 2.604 -12.045 -15.639 1.00 97.81 162 GLN A N 1
ATOM 1318 C CA . GLN A 1 162 ? 2.294 -11.550 -16.981 1.00 97.81 162 GLN A CA 1
ATOM 1319 C C . GLN A 1 162 ? 0.861 -11.008 -17.060 1.00 97.81 162 GLN A C 1
ATOM 1321 O O . GLN A 1 162 ? 0.629 -9.952 -17.655 1.00 97.81 162 GLN A O 1
ATOM 1326 N N . ALA A 1 163 ? -0.104 -11.674 -16.420 1.00 97.69 163 ALA A N 1
ATOM 1327 C CA . ALA A 1 163 ? -1.470 -11.173 -16.319 1.00 97.69 163 ALA A CA 1
ATOM 1328 C C . ALA A 1 163 ? -1.532 -9.859 -15.523 1.00 97.69 163 ALA A C 1
ATOM 1330 O O . ALA A 1 163 ? -2.210 -8.921 -15.944 1.00 97.69 163 ALA A O 1
ATOM 1331 N N . PHE A 1 164 ? -0.787 -9.757 -14.418 1.00 97.88 164 PHE A N 1
ATOM 1332 C CA . PHE A 1 164 ? -0.689 -8.538 -13.617 1.00 97.88 164 PHE A CA 1
ATOM 1333 C C . PHE A 1 164 ? -0.059 -7.382 -14.407 1.00 97.88 164 PHE A C 1
ATOM 1335 O O . PHE A 1 164 ? -0.577 -6.264 -14.384 1.00 97.88 164 PHE A O 1
ATOM 1342 N N . ALA A 1 165 ? 1.017 -7.644 -15.154 1.00 97.75 165 ALA A N 1
ATOM 1343 C CA . ALA A 1 165 ? 1.701 -6.641 -15.967 1.00 97.75 165 ALA A CA 1
ATOM 1344 C C . ALA A 1 165 ? 0.790 -6.031 -17.046 1.00 97.75 165 ALA A C 1
ATOM 1346 O O . ALA A 1 165 ? 0.805 -4.818 -17.264 1.00 97.75 165 ALA A O 1
ATOM 1347 N N . ASN A 1 166 ? -0.050 -6.865 -17.667 1.00 96.81 166 ASN A N 1
ATOM 1348 C CA . ASN A 1 166 ? -0.964 -6.480 -18.747 1.00 96.81 166 ASN A CA 1
ATOM 1349 C C . ASN A 1 166 ? -2.366 -6.068 -18.263 1.00 96.81 166 ASN A C 1
ATOM 1351 O O . ASN A 1 166 ? -3.253 -5.772 -19.073 1.00 96.81 166 ASN A O 1
ATOM 1355 N N . ALA A 1 167 ? -2.600 -6.055 -16.950 1.00 96.62 167 ALA A N 1
ATOM 1356 C CA . ALA A 1 167 ? -3.899 -5.727 -16.392 1.00 96.62 167 ALA A CA 1
ATOM 1357 C C . ALA A 1 167 ? -4.279 -4.259 -16.649 1.00 96.62 167 ALA A C 1
ATOM 1359 O O . ALA A 1 167 ? -3.452 -3.346 -16.700 1.00 96.62 167 ALA A O 1
ATOM 1360 N N . LYS A 1 168 ? -5.586 -4.019 -16.775 1.00 95.75 168 LYS A N 1
ATOM 1361 C CA . LYS A 1 168 ? -6.152 -2.672 -16.900 1.00 95.75 168 LYS A CA 1
ATOM 1362 C C . LYS A 1 168 ? -6.558 -2.140 -15.533 1.00 95.75 168 LYS A C 1
ATOM 1364 O O . LYS A 1 168 ? -6.895 -2.905 -14.630 1.00 95.75 168 LYS A O 1
ATOM 1369 N N . ARG A 1 169 ? -6.566 -0.813 -15.397 1.00 96.06 169 ARG A N 1
ATOM 1370 C CA . ARG A 1 169 ? -7.090 -0.147 -14.201 1.00 96.06 169 ARG A CA 1
ATOM 1371 C C . ARG A 1 169 ? -8.551 -0.533 -13.981 1.00 96.06 169 ARG A C 1
ATOM 1373 O O . ARG A 1 169 ? -9.349 -0.508 -14.917 1.00 96.06 169 ARG A O 1
ATOM 1380 N N . GLN A 1 170 ? -8.885 -0.845 -12.737 1.00 95.38 170 GLN A N 1
ATOM 1381 C CA . GLN A 1 170 ? -10.239 -1.161 -12.298 1.00 95.38 170 GLN A CA 1
ATOM 1382 C C . GLN A 1 170 ? -10.655 -0.202 -11.186 1.00 95.38 170 GLN A C 1
ATOM 1384 O O . GLN A 1 170 ? -9.800 0.359 -10.503 1.00 95.38 170 GLN A O 1
ATOM 1389 N N . HIS A 1 171 ? -11.966 -0.013 -11.035 1.00 96.62 171 HIS A N 1
ATOM 1390 C CA . HIS A 1 171 ? -12.566 0.725 -9.929 1.00 96.62 171 HIS A CA 1
ATOM 1391 C C . HIS A 1 171 ? -13.579 -0.181 -9.233 1.00 96.62 171 HIS A C 1
ATOM 1393 O O . HIS A 1 171 ? -14.685 -0.399 -9.735 1.00 96.62 171 HIS A O 1
ATOM 1399 N N . CYS A 1 172 ? -13.180 -0.742 -8.101 1.00 97.06 172 CYS A N 1
ATOM 1400 C CA . CYS A 1 172 ? -13.969 -1.706 -7.354 1.00 97.06 172 CYS A CA 1
ATOM 1401 C C . CYS A 1 172 ? -14.865 -1.006 -6.326 1.00 97.06 172 CYS A C 1
ATOM 1403 O O . CYS A 1 172 ? -14.553 0.068 -5.807 1.00 97.06 172 CYS A O 1
ATOM 1405 N N . LYS A 1 173 ? -16.010 -1.628 -6.039 1.00 96.94 173 LYS A N 1
ATOM 1406 C CA . LYS A 1 173 ? -16.910 -1.204 -4.963 1.00 96.94 173 LYS A CA 1
ATOM 1407 C C . LYS A 1 173 ? -16.573 -1.977 -3.695 1.00 96.94 173 LYS A C 1
ATOM 1409 O O . LYS A 1 173 ? -16.228 -3.150 -3.767 1.00 96.94 173 LYS A O 1
ATOM 1414 N N . TYR A 1 174 ? -16.747 -1.318 -2.561 1.00 97.75 174 TYR A N 1
ATOM 1415 C CA . TYR A 1 174 ? -16.604 -1.897 -1.233 1.00 97.75 174 TYR A CA 1
ATOM 1416 C C . TYR A 1 174 ? -17.665 -1.297 -0.297 1.00 97.75 174 TYR A C 1
ATOM 1418 O O . TYR A 1 174 ? -18.295 -0.276 -0.613 1.00 97.75 174 TYR A O 1
ATOM 1426 N N . ARG A 1 175 ? -17.877 -1.925 0.858 1.00 97.75 175 ARG A N 1
ATOM 1427 C CA . ARG A 1 175 ? -18.747 -1.445 1.939 1.00 97.75 175 ARG A CA 1
ATOM 1428 C C . ARG A 1 175 ? -18.306 -1.984 3.302 1.00 97.75 175 ARG A C 1
ATOM 1430 O O . ARG A 1 175 ? -17.549 -2.942 3.403 1.00 97.75 175 ARG A O 1
ATOM 1437 N N . GLU A 1 176 ? -18.825 -1.371 4.363 1.00 98.06 176 GLU A N 1
ATOM 1438 C CA . GLU A 1 176 ? -18.686 -1.876 5.733 1.00 98.06 176 GLU A CA 1
ATOM 1439 C C . GLU A 1 176 ? -19.146 -3.339 5.841 1.00 98.06 176 GLU A C 1
ATOM 1441 O O . GLU A 1 176 ? -20.145 -3.745 5.237 1.00 98.06 176 GLU A O 1
ATOM 1446 N N . GLY A 1 177 ? -18.400 -4.129 6.610 1.00 98.12 177 GLY A N 1
ATOM 1447 C CA . GLY A 1 177 ? -18.632 -5.557 6.800 1.00 98.12 177 GLY A CA 1
ATOM 1448 C C . GLY A 1 177 ? -18.033 -6.454 5.716 1.00 98.12 177 GLY A C 1
ATOM 1449 O O . GLY A 1 177 ? -18.046 -7.674 5.897 1.00 98.12 177 GLY A O 1
ATOM 1450 N N . ASP A 1 178 ? -17.500 -5.888 4.626 1.00 98.75 178 ASP A N 1
ATOM 1451 C CA . ASP A 1 178 ? -16.816 -6.663 3.593 1.00 98.75 178 ASP A CA 1
ATOM 1452 C C . ASP A 1 178 ? -15.544 -7.308 4.151 1.00 98.75 178 ASP A C 1
ATOM 1454 O O . ASP A 1 178 ? -14.737 -6.665 4.829 1.00 98.75 178 ASP A O 1
ATOM 1458 N N . PHE A 1 179 ? -15.373 -8.584 3.828 1.00 98.75 179 PHE A N 1
ATOM 1459 C CA . PHE A 1 179 ? -14.148 -9.340 4.032 1.00 98.75 179 PHE A CA 1
ATOM 1460 C C . PHE A 1 179 ? -13.295 -9.209 2.785 1.00 98.75 179 PHE A C 1
ATOM 1462 O O . PHE A 1 179 ? -13.808 -9.297 1.665 1.00 98.75 179 PHE A O 1
ATOM 1469 N N . PHE A 1 180 ? -11.997 -9.038 2.982 1.00 98.69 180 PHE A N 1
ATOM 1470 C CA . PHE A 1 180 ? -11.056 -8.893 1.888 1.00 98.69 180 PHE A CA 1
ATOM 1471 C C . PHE A 1 180 ? -9.872 -9.840 2.019 1.00 98.69 180 PHE A C 1
ATOM 1473 O O . PHE A 1 180 ? -9.473 -10.208 3.124 1.00 98.69 180 PHE A O 1
ATOM 1480 N N . ARG A 1 181 ? -9.302 -10.194 0.870 1.00 98.50 181 ARG A N 1
ATOM 1481 C CA . ARG A 1 181 ? -8.086 -10.990 0.712 1.00 98.50 181 ARG A CA 1
ATOM 1482 C C . ARG A 1 181 ? -6.996 -10.128 0.089 1.00 98.50 181 ARG A C 1
ATOM 1484 O O . ARG A 1 181 ? -7.265 -9.357 -0.829 1.00 98.50 181 ARG A O 1
ATOM 1491 N N . PHE A 1 182 ? -5.767 -10.288 0.557 1.00 97.81 182 PHE A N 1
ATOM 1492 C CA . PHE A 1 182 ? -4.574 -9.665 -0.018 1.00 97.81 182 PHE A CA 1
ATOM 1493 C C . PHE A 1 182 ? -3.401 -10.656 0.007 1.00 97.81 182 PHE A C 1
ATOM 1495 O O . PHE A 1 182 ? -3.474 -11.685 0.680 1.00 97.81 182 PHE A O 1
ATOM 1502 N N . LYS A 1 183 ? -2.320 -10.366 -0.722 1.00 97.00 183 LYS A N 1
ATOM 1503 C CA . LYS A 1 183 ? -1.110 -11.201 -0.757 1.00 97.00 183 LYS A CA 1
ATOM 1504 C C . LYS A 1 183 ? -0.003 -10.610 0.111 1.00 97.00 183 LYS A C 1
ATOM 1506 O O . LYS A 1 183 ? 0.338 -9.445 -0.055 1.00 97.00 183 LYS A O 1
ATOM 1511 N N . TYR A 1 184 ? 0.574 -11.416 1.000 1.00 97.19 184 TYR A N 1
ATOM 1512 C CA . TYR A 1 184 ? 1.826 -11.083 1.692 1.00 97.19 184 TYR A CA 1
ATOM 1513 C C . TYR A 1 184 ? 3.033 -11.279 0.773 1.00 97.19 184 TYR A C 1
ATOM 1515 O O . TYR A 1 184 ? 3.950 -10.466 0.753 1.00 97.19 184 TYR A O 1
ATOM 1523 N N . ASP A 1 185 ? 3.012 -12.366 0.006 1.00 95.62 185 ASP A N 1
ATOM 1524 C CA . ASP A 1 185 ? 4.010 -12.720 -0.997 1.00 95.62 185 ASP A CA 1
ATOM 1525 C C . ASP A 1 185 ? 3.329 -13.476 -2.156 1.00 95.62 185 ASP A C 1
ATOM 1527 O O . ASP A 1 185 ? 2.102 -13.558 -2.219 1.00 95.62 185 ASP A O 1
ATOM 1531 N N . ARG A 1 186 ? 4.104 -14.052 -3.084 1.00 93.62 186 ARG A N 1
ATOM 1532 C CA . ARG A 1 186 ? 3.572 -14.783 -4.252 1.00 93.62 186 ARG A CA 1
ATOM 1533 C C . ARG A 1 186 ? 2.619 -15.927 -3.901 1.00 93.62 186 ARG A C 1
ATOM 1535 O O . ARG A 1 186 ? 1.777 -16.282 -4.729 1.00 93.62 186 ARG A O 1
ATOM 1542 N N . ARG A 1 187 ? 2.763 -16.516 -2.711 1.00 93.62 187 ARG A N 1
ATOM 1543 C CA . ARG A 1 187 ? 2.144 -17.786 -2.307 1.00 93.62 187 ARG A CA 1
ATOM 1544 C C . ARG A 1 187 ? 1.261 -17.690 -1.080 1.00 93.62 187 ARG A C 1
ATOM 1546 O O . ARG A 1 187 ? 0.472 -18.598 -0.862 1.00 93.62 187 ARG A O 1
ATOM 1553 N N . ASN A 1 188 ? 1.394 -16.634 -0.290 1.00 97.62 188 ASN A N 1
ATOM 1554 C CA . ASN A 1 188 ? 0.712 -16.510 0.984 1.00 97.62 188 ASN A CA 1
ATOM 1555 C C . ASN A 1 188 ? -0.257 -15.334 0.987 1.00 97.62 188 ASN A C 1
ATOM 1557 O O . ASN A 1 188 ? 0.091 -14.202 0.642 1.00 97.62 188 ASN A O 1
ATOM 1561 N N . TYR A 1 189 ? -1.462 -15.618 1.458 1.00 98.38 189 TYR A N 1
ATOM 1562 C CA . TYR A 1 189 ? -2.561 -14.684 1.586 1.00 98.38 189 TYR A CA 1
ATOM 1563 C C . TYR A 1 189 ? -2.767 -14.283 3.042 1.00 98.38 189 TYR A C 1
ATOM 1565 O O . TYR A 1 189 ? -2.585 -15.083 3.965 1.00 98.38 189 TYR A O 1
ATOM 1573 N N . GLY A 1 190 ? -3.187 -13.036 3.216 1.00 98.38 190 GLY A N 1
ATOM 1574 C CA . GLY A 1 190 ? -3.789 -12.522 4.434 1.00 98.38 190 GLY A CA 1
ATOM 1575 C C . GLY A 1 190 ? -5.235 -12.112 4.173 1.00 98.38 190 GLY A C 1
ATOM 1576 O O . GLY A 1 190 ? -5.660 -11.926 3.027 1.00 98.38 190 GLY A O 1
ATOM 1577 N N . TYR A 1 191 ? -5.992 -11.966 5.255 1.00 98.69 191 TYR A N 1
ATOM 1578 C CA . TYR A 1 191 ? -7.406 -11.616 5.200 1.00 98.69 191 TYR A CA 1
ATOM 1579 C C . TYR A 1 191 ? -7.725 -10.521 6.201 1.00 98.69 191 TYR A C 1
ATOM 1581 O O . TYR A 1 191 ? -7.101 -10.424 7.256 1.00 98.69 191 TYR A O 1
ATOM 1589 N N . GLY A 1 192 ? -8.725 -9.711 5.892 1.00 98.19 192 GLY A N 1
ATOM 1590 C CA . GLY A 1 192 ? -9.174 -8.651 6.778 1.00 98.19 192 GLY A CA 1
ATOM 1591 C C . GLY A 1 192 ? -10.633 -8.292 6.578 1.00 98.19 192 GLY A C 1
ATOM 1592 O O . GLY A 1 192 ? -11.358 -8.947 5.824 1.00 98.19 192 GLY A O 1
ATOM 1593 N N . ARG A 1 193 ? -11.066 -7.246 7.279 1.00 98.25 193 ARG A N 1
ATOM 1594 C CA . ARG A 1 193 ? -12.445 -6.763 7.246 1.00 98.25 193 ARG A CA 1
ATOM 1595 C C . ARG A 1 193 ? -12.522 -5.242 7.251 1.00 98.25 193 ARG A C 1
ATOM 1597 O O . ARG A 1 193 ? -11.777 -4.584 7.975 1.00 98.25 193 ARG A O 1
ATOM 1604 N N . ILE A 1 194 ? -13.435 -4.685 6.458 1.00 98.50 194 ILE A N 1
ATOM 1605 C CA . ILE A 1 194 ? -13.746 -3.251 6.449 1.00 98.50 194 ILE A CA 1
ATOM 1606 C C . ILE A 1 194 ? -14.743 -2.957 7.571 1.00 98.50 194 ILE A C 1
ATOM 1608 O O . ILE A 1 194 ? -15.832 -3.530 7.614 1.00 98.50 194 ILE A O 1
ATOM 1612 N N . LEU A 1 195 ? -14.374 -2.055 8.476 1.00 98.19 195 LEU A N 1
ATOM 1613 C CA . LEU A 1 195 ? -15.116 -1.754 9.702 1.00 98.19 195 LEU A CA 1
ATOM 1614 C C . LEU A 1 195 ? -15.886 -0.430 9.625 1.00 98.19 195 LEU A C 1
ATOM 1616 O O . LEU A 1 195 ? -16.963 -0.315 10.194 1.00 98.19 195 LEU A O 1
ATOM 1620 N N . LEU A 1 196 ? -15.352 0.581 8.936 1.00 97.62 196 LEU A N 1
ATOM 1621 C CA . LEU A 1 196 ? -16.000 1.893 8.818 1.00 97.62 196 LEU A CA 1
ATOM 1622 C C . LEU A 1 196 ? -15.582 2.584 7.524 1.00 97.62 196 LEU A C 1
ATOM 1624 O O . LEU A 1 196 ? -14.386 2.714 7.260 1.00 97.62 196 LEU A O 1
ATOM 1628 N N . ASP A 1 197 ? -16.554 3.088 6.766 1.00 97.69 197 ASP A N 1
ATOM 1629 C CA . ASP A 1 197 ? -16.311 4.076 5.714 1.00 97.69 197 ASP A CA 1
ATOM 1630 C C . ASP A 1 197 ? -16.617 5.467 6.271 1.00 97.69 197 ASP A C 1
ATOM 1632 O O . ASP A 1 197 ? -17.770 5.899 6.333 1.00 97.69 197 ASP A O 1
ATOM 1636 N N . VAL A 1 198 ? -15.567 6.169 6.702 1.00 97.25 198 VAL A N 1
ATOM 1637 C CA . VAL A 1 198 ? -15.685 7.451 7.411 1.00 97.25 198 VAL A CA 1
ATOM 1638 C C . VAL A 1 198 ? -16.346 8.506 6.526 1.00 97.25 198 VAL A C 1
ATOM 1640 O O . VAL A 1 198 ? -17.250 9.212 6.970 1.00 97.25 198 VAL A O 1
ATOM 1643 N N . ARG A 1 199 ? -15.961 8.589 5.244 1.00 95.25 199 ARG A N 1
ATOM 1644 C CA . ARG A 1 199 ? -16.555 9.573 4.326 1.00 95.25 199 ARG A CA 1
ATOM 1645 C C . ARG A 1 199 ? -18.028 9.293 4.082 1.00 95.25 199 ARG A C 1
ATOM 1647 O O . ARG A 1 199 ? -18.824 10.230 4.035 1.00 95.25 199 ARG A O 1
ATOM 1654 N N . LYS A 1 200 ? -18.400 8.025 3.897 1.00 96.62 200 LYS A N 1
ATOM 1655 C CA . LYS A 1 200 ? -19.803 7.644 3.715 1.00 96.62 200 LYS A CA 1
ATOM 1656 C C . LYS A 1 200 ? -20.617 7.910 4.980 1.00 96.62 200 LYS A C 1
ATOM 1658 O O . LYS A 1 200 ? -21.729 8.418 4.867 1.00 96.62 200 LYS A O 1
ATOM 1663 N N . PHE A 1 201 ? -20.064 7.619 6.155 1.00 97.31 201 PHE A N 1
ATOM 1664 C CA . PHE A 1 201 ? -20.691 7.912 7.443 1.00 97.31 201 PHE A CA 1
ATOM 1665 C C . PHE A 1 201 ? -20.966 9.412 7.610 1.00 97.31 201 PHE A C 1
ATOM 1667 O O . PHE A 1 201 ? -22.116 9.796 7.821 1.00 97.31 201 PHE A O 1
ATOM 1674 N N . MET A 1 202 ? -19.958 10.263 7.397 1.00 96.56 202 MET A N 1
ATOM 1675 C CA . MET A 1 202 ? -20.111 11.721 7.477 1.00 96.56 202 MET A CA 1
ATOM 1676 C C . MET A 1 202 ? -21.101 12.269 6.446 1.00 96.56 202 MET A C 1
ATOM 1678 O O . MET A 1 202 ? -21.947 13.101 6.764 1.00 96.56 202 MET A O 1
ATOM 1682 N N . LYS A 1 203 ? -21.055 11.768 5.203 1.00 95.94 203 LYS A N 1
ATOM 1683 C CA . LYS A 1 203 ? -22.001 12.166 4.147 1.00 95.94 203 LYS A CA 1
ATOM 1684 C C . LYS A 1 203 ? -23.455 11.846 4.512 1.00 95.94 203 LYS A C 1
ATOM 1686 O O . LYS A 1 203 ? -24.359 12.545 4.065 1.00 95.94 203 LYS A O 1
ATOM 1691 N N . ASN A 1 204 ? -23.672 10.810 5.317 1.00 96.94 204 ASN A N 1
ATOM 1692 C CA . ASN A 1 204 ? -24.989 10.410 5.803 1.00 96.94 204 ASN A CA 1
ATOM 1693 C C . ASN A 1 204 ? -25.401 11.135 7.100 1.00 96.94 204 ASN A C 1
ATOM 1695 O O . ASN A 1 204 ? -26.364 10.720 7.737 1.00 96.94 204 ASN A O 1
ATOM 1699 N N . GLY A 1 205 ? -24.694 12.201 7.491 1.00 96.75 205 GLY A N 1
ATOM 1700 C CA . GLY A 1 205 ? -25.006 13.006 8.676 1.00 96.75 205 GLY A CA 1
ATOM 1701 C C . GLY A 1 205 ? -24.350 12.518 9.968 1.00 96.75 205 GLY A C 1
ATOM 1702 O O . GLY A 1 205 ? -24.678 13.027 11.033 1.00 96.75 205 GLY A O 1
ATOM 1703 N N . GLY A 1 206 ? -23.440 11.542 9.895 1.00 96.62 206 GLY A N 1
ATOM 1704 C CA . GLY A 1 206 ? -22.664 11.103 11.049 1.00 96.62 206 GLY A CA 1
ATOM 1705 C C . GLY A 1 206 ? -21.677 12.170 11.520 1.00 96.62 206 GLY A C 1
ATOM 1706 O O . GLY A 1 206 ? -20.937 12.735 10.713 1.00 96.62 206 GLY A O 1
ATOM 1707 N N . GLU A 1 207 ? -21.629 12.415 12.826 1.00 95.81 207 GLU A N 1
ATOM 1708 C CA . GLU A 1 207 ? -20.617 13.284 13.423 1.00 95.81 207 GLU A CA 1
ATOM 1709 C C . GLU A 1 207 ? -19.304 12.520 13.605 1.00 95.81 207 GLU A C 1
ATOM 1711 O O . GLU A 1 207 ? -19.264 11.429 14.172 1.00 95.81 207 GLU A O 1
ATOM 1716 N N . PHE A 1 208 ? -18.212 13.091 13.105 1.00 96.06 208 PHE A N 1
ATOM 1717 C CA . PHE A 1 208 ? -16.885 12.490 13.150 1.00 96.06 208 PHE A CA 1
ATOM 1718 C C . PHE A 1 208 ? -15.836 13.588 13.277 1.00 96.06 208 PHE A C 1
ATOM 1720 O O . PHE A 1 208 ? -16.004 14.689 12.744 1.00 96.06 208 PHE A O 1
ATOM 1727 N N . TRP A 1 209 ? -14.723 13.291 13.946 1.00 95.00 209 TRP A N 1
ATOM 1728 C CA . TRP A 1 209 ? -13.632 14.250 14.026 1.00 95.00 209 TRP A CA 1
ATOM 1729 C C . TRP A 1 209 ? -12.823 14.255 12.722 1.00 95.00 209 TRP A C 1
ATOM 1731 O O . TRP A 1 209 ? -11.942 13.419 12.521 1.00 95.00 209 TRP A O 1
ATOM 1741 N N . ASP A 1 210 ? -13.145 15.188 11.824 1.00 91.69 210 ASP A N 1
ATOM 1742 C CA . ASP A 1 210 ? -12.590 15.269 10.464 1.00 91.69 210 ASP A CA 1
ATOM 1743 C C . ASP A 1 210 ? -11.139 15.781 10.430 1.00 91.69 210 ASP A C 1
ATOM 1745 O O . ASP A 1 210 ? -10.844 16.921 10.071 1.00 91.69 210 ASP A O 1
ATOM 1749 N N . ILE A 1 211 ? -10.219 14.934 10.887 1.00 93.31 211 ILE A N 1
ATOM 1750 C CA . ILE A 1 211 ? -8.775 15.212 10.953 1.00 93.31 211 ILE A CA 1
ATOM 1751 C C . ILE A 1 211 ? -7.941 14.220 10.138 1.00 93.31 211 ILE A C 1
ATOM 1753 O O . ILE A 1 211 ? -6.708 14.259 10.181 1.00 93.31 211 ILE A O 1
ATOM 1757 N N . LEU A 1 212 ? -8.619 13.319 9.424 1.00 94.00 212 LEU A N 1
ATOM 1758 C CA . LEU A 1 212 ? -8.030 12.299 8.568 1.00 94.00 212 LEU A CA 1
ATOM 1759 C C . LEU A 1 212 ? -7.978 12.817 7.127 1.00 94.00 212 LEU A C 1
ATOM 1761 O O . LEU A 1 212 ? -8.961 13.319 6.591 1.00 94.00 212 LEU A O 1
ATOM 1765 N N . MET A 1 213 ? -6.827 12.677 6.476 1.00 90.31 213 MET A N 1
ATOM 1766 C CA . MET A 1 213 ? -6.660 13.109 5.085 1.00 90.31 213 MET A CA 1
ATOM 1767 C C . MET A 1 213 ? -7.332 12.130 4.107 1.00 90.31 213 MET A C 1
ATOM 1769 O O . MET A 1 213 ? -7.632 10.995 4.450 1.00 90.31 213 MET A O 1
ATOM 1773 N N . GLY A 1 214 ? -7.538 12.523 2.847 1.00 91.56 214 GLY A N 1
ATOM 1774 C CA . GLY A 1 214 ? -7.945 11.575 1.799 1.00 91.56 214 GLY A CA 1
ATOM 1775 C C . GLY A 1 214 ? -9.294 10.887 2.059 1.00 91.56 214 GLY A C 1
ATOM 1776 O O . GLY A 1 214 ? -10.235 11.523 2.537 1.00 91.56 214 GLY A O 1
ATOM 1777 N N . LYS A 1 215 ? -9.419 9.613 1.663 1.00 94.12 215 LYS A N 1
ATOM 1778 C CA . LYS A 1 215 ? -10.626 8.775 1.801 1.00 94.12 215 LYS A CA 1
ATOM 1779 C C . LYS A 1 215 ? -10.408 7.679 2.859 1.00 94.12 215 LYS A C 1
ATOM 1781 O O . LYS A 1 215 ? -10.055 6.561 2.490 1.00 94.12 215 LYS A O 1
ATOM 1786 N N . PRO A 1 216 ? -10.564 7.999 4.153 1.00 96.00 216 PRO A N 1
ATOM 1787 C CA . PRO A 1 216 ? -10.262 7.065 5.229 1.00 96.00 216 PRO A CA 1
ATOM 1788 C C . PRO A 1 216 ? -11.272 5.914 5.323 1.00 96.00 216 PRO A C 1
ATOM 1790 O O . PRO A 1 216 ? -12.484 6.132 5.400 1.00 96.00 216 PRO A O 1
ATOM 1793 N N . LEU A 1 217 ? -10.741 4.695 5.392 1.00 97.00 217 LEU A N 1
ATOM 1794 C CA . LEU A 1 217 ? -11.434 3.462 5.753 1.00 97.00 217 LEU A CA 1
ATOM 1795 C C . LEU A 1 217 ? -10.801 2.870 7.008 1.00 97.00 217 LEU A C 1
ATOM 1797 O O . LEU A 1 217 ? -9.579 2.754 7.085 1.00 97.00 217 LEU A O 1
ATOM 1801 N N . CYS A 1 218 ? -11.623 2.465 7.973 1.00 97.31 218 CYS A N 1
ATOM 1802 C CA . CYS A 1 218 ? -11.165 1.644 9.088 1.00 97.31 218 CYS A CA 1
ATOM 1803 C C . CYS A 1 218 ? -11.176 0.174 8.673 1.00 97.31 218 CYS A C 1
ATOM 1805 O O . CYS A 1 218 ? -12.212 -0.326 8.225 1.00 97.31 218 CYS A O 1
ATOM 1807 N N . VAL A 1 219 ? -10.058 -0.524 8.849 1.00 97.94 219 VAL A N 1
ATOM 1808 C CA . VAL A 1 219 ? -9.920 -1.948 8.521 1.00 97.94 219 VAL A CA 1
ATOM 1809 C C . VAL A 1 219 ? -9.197 -2.706 9.629 1.00 97.94 219 VAL A C 1
ATOM 1811 O O . VAL A 1 219 ? -8.371 -2.132 10.338 1.00 97.94 219 VAL A O 1
ATOM 1814 N N . SER A 1 220 ? -9.462 -4.003 9.752 1.00 96.81 220 SER A N 1
ATOM 1815 C CA . SER A 1 220 ? -8.667 -4.932 10.566 1.00 96.81 220 SER A CA 1
ATOM 1816 C C . SER A 1 220 ? -8.126 -6.078 9.718 1.00 96.81 220 SER A C 1
ATOM 1818 O O . SER A 1 220 ? -8.666 -6.385 8.656 1.00 96.81 220 SER A O 1
ATOM 1820 N N . VAL A 1 221 ? -7.043 -6.701 10.184 1.00 97.88 221 VAL A N 1
ATOM 1821 C CA . VAL A 1 221 ? -6.397 -7.849 9.530 1.00 97.88 221 VAL A CA 1
ATOM 1822 C C . VAL A 1 221 ? -6.388 -9.024 10.500 1.00 97.88 221 VAL A C 1
ATOM 1824 O O . VAL A 1 221 ? -5.975 -8.865 11.647 1.00 97.88 221 VAL A O 1
ATOM 1827 N N . TYR A 1 222 ? -6.844 -10.189 10.053 1.00 98.31 222 TYR A N 1
ATOM 1828 C CA . TYR A 1 222 ? -6.907 -11.413 10.847 1.00 98.31 222 TYR A CA 1
ATOM 1829 C C . TYR A 1 222 ? -5.528 -12.042 11.054 1.00 98.31 222 TYR A C 1
ATOM 1831 O O . TYR A 1 222 ? -4.634 -11.903 10.221 1.00 98.31 222 TYR A O 1
ATOM 1839 N N . HIS A 1 223 ? -5.372 -12.770 12.159 1.00 98.00 223 HIS A N 1
ATOM 1840 C CA . HIS A 1 223 ? -4.179 -13.547 12.499 1.00 98.00 223 HIS A CA 1
ATOM 1841 C C . HIS A 1 223 ? -4.100 -14.821 11.657 1.00 98.00 223 HIS A C 1
ATOM 1843 O O . HIS A 1 223 ? -4.313 -15.926 12.149 1.00 98.00 223 HIS A O 1
ATOM 1849 N N . ILE A 1 224 ? -3.824 -14.655 10.365 1.00 98.38 224 ILE A N 1
ATOM 1850 C CA . ILE A 1 224 ? -3.715 -15.752 9.406 1.00 98.38 224 ILE A CA 1
ATOM 1851 C C . ILE A 1 224 ? -2.684 -15.445 8.323 1.00 98.38 224 ILE A C 1
ATOM 1853 O O . ILE A 1 224 ? -2.604 -14.335 7.797 1.00 98.38 224 ILE A O 1
ATOM 1857 N N . ILE A 1 225 ? -1.923 -16.478 7.976 1.00 98.44 225 ILE A N 1
ATOM 1858 C CA . ILE A 1 225 ? -1.094 -16.563 6.778 1.00 98.44 225 ILE A CA 1
ATOM 1859 C C . ILE A 1 225 ? -1.372 -17.943 6.202 1.00 98.44 225 ILE A C 1
ATOM 1861 O O . ILE A 1 225 ? -1.239 -18.942 6.908 1.00 98.44 225 ILE A O 1
ATOM 1865 N N . THR A 1 226 ? -1.798 -18.013 4.948 1.00 98.44 226 THR A N 1
ATOM 1866 C CA . THR A 1 226 ? -2.168 -19.291 4.334 1.00 98.44 226 THR A CA 1
ATOM 1867 C C . THR A 1 226 ? -1.886 -19.297 2.842 1.00 98.44 226 THR A C 1
ATOM 1869 O O . THR A 1 226 ? -1.963 -18.258 2.190 1.00 98.44 226 THR A O 1
ATOM 1872 N N . ALA A 1 227 ? -1.592 -20.475 2.298 1.00 97.62 227 ALA A N 1
ATOM 1873 C CA . ALA A 1 227 ? -1.529 -20.689 0.857 1.00 97.62 227 ALA A CA 1
ATOM 1874 C C . ALA A 1 227 ? -2.916 -20.898 0.226 1.00 97.62 227 ALA A C 1
ATOM 1876 O O . ALA A 1 227 ? -3.035 -20.846 -0.994 1.00 97.62 227 ALA A O 1
ATOM 1877 N N . ASP A 1 228 ? -3.959 -21.125 1.036 1.00 97.50 228 ASP A N 1
ATOM 1878 C CA . ASP A 1 228 ? -5.334 -21.251 0.556 1.00 97.50 228 ASP A CA 1
ATOM 1879 C C . ASP A 1 228 ? -5.927 -19.865 0.239 1.00 97.50 228 ASP A C 1
ATOM 1881 O O . ASP A 1 228 ? -6.130 -19.056 1.155 1.00 97.50 228 ASP A O 1
ATOM 1885 N N . PRO A 1 229 ? -6.241 -19.567 -1.034 1.00 96.12 229 PRO A N 1
ATOM 1886 C CA . PRO A 1 229 ? -6.888 -18.316 -1.395 1.00 96.12 229 PRO A CA 1
ATOM 1887 C C . PRO A 1 229 ? -8.382 -18.283 -1.023 1.00 96.12 229 PRO A C 1
ATOM 1889 O O . PRO A 1 229 ? -8.983 -17.214 -1.081 1.00 96.12 229 PRO A O 1
ATOM 1892 N N . ASN A 1 230 ? -9.022 -19.394 -0.656 1.00 96.88 230 ASN A N 1
ATOM 1893 C CA . ASN A 1 230 ? -10.482 -19.490 -0.549 1.00 96.88 230 ASN A CA 1
ATOM 1894 C C . ASN A 1 230 ? -10.985 -19.773 0.878 1.00 96.88 230 ASN A C 1
ATOM 1896 O O . ASN A 1 230 ? -11.966 -20.499 1.059 1.00 96.88 230 ASN A O 1
ATOM 1900 N N . VAL A 1 231 ? -10.362 -19.155 1.887 1.00 98.12 231 VAL A N 1
ATOM 1901 C CA . VAL A 1 231 ? -10.809 -19.267 3.287 1.00 98.12 231 VAL A CA 1
ATOM 1902 C C . VAL A 1 231 ? -12.220 -18.694 3.449 1.00 98.12 231 VAL A C 1
ATOM 1904 O O . VAL A 1 231 ? -12.520 -17.580 3.008 1.00 98.12 231 VAL A O 1
ATOM 1907 N N . LYS A 1 232 ? -13.108 -19.443 4.110 1.00 98.00 232 LYS A N 1
ATOM 1908 C CA . LYS A 1 232 ? -14.504 -19.031 4.312 1.00 98.00 232 LYS A CA 1
ATOM 1909 C C . LYS A 1 232 ? -14.611 -17.915 5.347 1.00 98.00 232 LYS A C 1
ATOM 1911 O O . LYS A 1 232 ? -13.971 -17.956 6.394 1.00 98.00 232 LYS A O 1
ATOM 1916 N N . ILE A 1 233 ? -15.531 -16.974 5.130 1.00 97.62 233 ILE A N 1
ATOM 1917 C CA . ILE A 1 233 ? -15.770 -15.868 6.077 1.00 97.62 233 ILE A CA 1
ATOM 1918 C C . ILE A 1 233 ? -16.163 -16.352 7.481 1.00 97.62 233 ILE A C 1
ATOM 1920 O O . ILE A 1 233 ? -15.788 -15.726 8.466 1.00 97.62 233 ILE A O 1
ATOM 1924 N N . THR A 1 234 ? -16.857 -17.491 7.582 1.00 97.12 234 THR A N 1
ATOM 1925 C CA . THR A 1 234 ? -17.246 -18.101 8.862 1.00 97.12 234 THR A CA 1
ATOM 1926 C C . THR A 1 234 ? -16.044 -18.575 9.671 1.00 97.12 234 THR A C 1
ATOM 1928 O O . THR A 1 234 ? -16.100 -18.570 10.892 1.00 97.12 234 THR A O 1
ATOM 1931 N N . GLU A 1 235 ? -14.957 -18.970 9.006 1.00 97.75 235 GLU A N 1
ATOM 1932 C CA . GLU A 1 235 ? -13.704 -19.355 9.661 1.00 97.75 235 GLU A CA 1
ATOM 1933 C C . GLU A 1 235 ? -12.925 -18.106 10.082 1.00 97.75 235 GLU A C 1
ATOM 1935 O O . GLU A 1 235 ? -12.448 -18.030 11.211 1.00 97.75 235 GLU A O 1
ATOM 1940 N N . LEU A 1 236 ? -12.881 -17.081 9.221 1.00 97.94 236 LEU A N 1
ATOM 1941 C CA . LEU A 1 236 ? -12.226 -15.803 9.523 1.00 97.94 236 LEU A CA 1
ATOM 1942 C C . LEU A 1 236 ? -12.816 -15.114 10.760 1.00 97.94 236 LEU A C 1
ATOM 1944 O O . LEU A 1 236 ? -12.082 -14.527 11.546 1.00 97.94 236 LEU A O 1
ATOM 1948 N N . GLN A 1 237 ? -14.132 -15.205 10.963 1.00 95.75 237 GLN A N 1
ATOM 1949 C CA . GLN A 1 237 ? -14.810 -14.622 12.126 1.00 95.75 237 GLN A CA 1
ATOM 1950 C C . GLN A 1 237 ? -14.391 -15.235 13.470 1.00 95.75 237 GLN A C 1
ATOM 1952 O O . GLN A 1 237 ? -14.624 -14.611 14.502 1.00 95.75 237 GLN A O 1
ATOM 1957 N N . LEU A 1 238 ? -13.784 -16.425 13.467 1.00 95.94 238 LEU A N 1
ATOM 1958 C CA . LEU A 1 238 ? -13.294 -17.097 14.673 1.00 95.94 238 LEU A CA 1
ATOM 1959 C C . LEU A 1 238 ? -11.857 -16.695 15.029 1.00 95.94 238 LEU A C 1
ATOM 1961 O O . LEU A 1 238 ? -11.352 -17.087 16.080 1.00 95.94 238 LEU A O 1
ATOM 1965 N N . LEU A 1 239 ? -11.179 -15.953 14.150 1.00 96.81 239 LEU A N 1
ATOM 1966 C CA . LEU A 1 239 ? -9.783 -15.582 14.325 1.00 96.81 239 LEU A CA 1
ATOM 1967 C C . LEU A 1 239 ? -9.640 -14.279 15.107 1.00 96.81 239 LEU A C 1
ATOM 1969 O O . LEU A 1 239 ? -10.410 -13.331 14.944 1.00 96.81 239 LEU A O 1
ATOM 1973 N N . ASN A 1 240 ? -8.554 -14.197 15.871 1.00 95.62 240 ASN A N 1
ATOM 1974 C CA . ASN A 1 240 ? -8.058 -12.924 16.376 1.00 95.62 240 ASN A CA 1
ATOM 1975 C C . ASN A 1 240 ? -7.688 -11.997 15.210 1.00 95.62 240 ASN A C 1
ATOM 1977 O O . ASN A 1 240 ? -7.342 -12.449 14.116 1.00 95.62 240 ASN A O 1
ATOM 1981 N N . SER A 1 241 ? -7.707 -10.689 15.453 1.00 95.69 241 SER A N 1
ATOM 1982 C CA . SER A 1 241 ? -7.236 -9.691 14.496 1.00 95.69 241 SER A CA 1
ATOM 1983 C C . SER A 1 241 ? -6.208 -8.756 15.117 1.00 95.69 241 SER A C 1
ATOM 1985 O O . SER A 1 241 ? -6.237 -8.467 16.317 1.00 95.69 241 SER A O 1
ATOM 1987 N N . CYS A 1 242 ? -5.315 -8.232 14.279 1.00 94.75 242 CYS A N 1
ATOM 1988 C CA . CYS A 1 242 ? -4.522 -7.060 14.614 1.00 94.75 242 CYS A CA 1
ATOM 1989 C C . CYS A 1 242 ? -5.435 -5.883 14.982 1.00 94.75 242 CYS A C 1
ATOM 1991 O O . CYS A 1 242 ? -6.578 -5.831 14.504 1.00 94.75 242 CYS A O 1
ATOM 1993 N N . PRO A 1 243 ? -4.931 -4.926 15.782 1.00 93.94 243 PRO A N 1
ATOM 1994 C CA . PRO A 1 243 ? -5.663 -3.705 16.052 1.00 93.94 243 PRO A CA 1
ATOM 1995 C C . PRO A 1 243 ? -6.051 -3.028 14.739 1.00 93.94 243 PRO A C 1
ATOM 1997 O O . PRO A 1 243 ? -5.257 -2.984 13.791 1.00 93.94 243 PRO A O 1
ATOM 2000 N N . SER A 1 244 ? -7.278 -2.529 14.663 1.00 95.31 244 SER A N 1
ATOM 2001 C CA . SER A 1 244 ? -7.767 -1.887 13.448 1.00 95.31 244 SER A CA 1
ATOM 2002 C C . SER A 1 244 ? -7.045 -0.572 13.173 1.00 95.31 244 SER A C 1
ATOM 2004 O O . SER A 1 244 ? -6.435 0.027 14.061 1.00 95.31 244 SER A O 1
ATOM 2006 N N . GLN A 1 245 ? -7.112 -0.102 11.937 1.00 93.38 245 GLN A N 1
ATOM 2007 C CA . GLN A 1 245 ? -6.354 1.051 11.470 1.00 93.38 245 GLN A CA 1
ATOM 2008 C C . GLN A 1 245 ? -7.140 1.836 10.428 1.00 93.38 245 GLN A C 1
ATOM 2010 O O . GLN A 1 245 ? -7.914 1.256 9.665 1.00 93.38 245 GLN A O 1
ATOM 2015 N N . TYR A 1 246 ? -6.897 3.145 10.369 1.00 95.19 246 TYR A N 1
ATOM 2016 C CA . TYR A 1 246 ? -7.356 3.967 9.258 1.00 95.19 246 TYR A CA 1
ATOM 2017 C C . TYR A 1 246 ? -6.331 3.938 8.123 1.00 95.19 246 TYR A C 1
ATOM 2019 O O . TYR A 1 246 ? -5.163 4.279 8.314 1.00 95.19 246 TYR A O 1
ATOM 2027 N N . ILE A 1 247 ? -6.788 3.577 6.929 1.00 95.69 247 ILE A N 1
ATOM 2028 C CA . ILE A 1 247 ? -6.011 3.624 5.686 1.00 95.69 247 ILE A CA 1
ATOM 2029 C C . ILE A 1 247 ? -6.801 4.355 4.605 1.00 95.69 247 ILE A C 1
ATOM 2031 O O . ILE A 1 247 ? -8.013 4.536 4.727 1.00 95.69 247 ILE A O 1
ATOM 2035 N N . MET A 1 248 ? -6.133 4.783 3.539 1.00 95.88 248 MET A N 1
ATOM 2036 C CA . MET A 1 248 ? -6.831 5.263 2.347 1.00 95.88 248 MET A CA 1
ATOM 2037 C C . MET A 1 248 ? -7.480 4.100 1.582 1.00 95.88 248 MET A C 1
ATOM 2039 O O . MET A 1 248 ? -6.973 2.979 1.581 1.00 95.88 248 MET A O 1
ATOM 2043 N N . ASP A 1 249 ? -8.586 4.376 0.890 1.00 96.00 249 ASP A N 1
ATOM 2044 C CA . ASP A 1 249 ? -9.364 3.380 0.142 1.00 96.00 249 ASP A CA 1
ATOM 2045 C C . ASP A 1 249 ? -8.654 2.780 -1.084 1.00 96.00 249 ASP A C 1
ATOM 2047 O O . ASP A 1 249 ? -9.175 1.834 -1.671 1.00 96.00 249 ASP A O 1
ATOM 2051 N N . ASN A 1 250 ? -7.483 3.295 -1.475 1.00 94.81 250 ASN A N 1
ATOM 2052 C CA . ASN A 1 250 ? -6.779 2.957 -2.716 1.00 94.81 250 ASN A CA 1
ATOM 2053 C C . ASN A 1 250 ? -6.661 1.449 -2.982 1.00 94.81 250 ASN A C 1
ATOM 2055 O O . ASN A 1 250 ? -6.977 1.018 -4.091 1.00 94.81 250 ASN A O 1
ATOM 2059 N N . ILE A 1 251 ? -6.250 0.651 -1.987 1.00 95.56 251 ILE A N 1
ATOM 2060 C CA . ILE A 1 251 ? -6.049 -0.798 -2.171 1.00 95.56 251 ILE A CA 1
ATOM 2061 C C . ILE A 1 251 ? -7.357 -1.529 -2.490 1.00 95.56 251 ILE A C 1
ATOM 2063 O O . ILE A 1 251 ? -7.347 -2.526 -3.205 1.00 95.56 251 ILE A O 1
ATOM 2067 N N . PHE A 1 252 ? -8.496 -1.016 -2.025 1.00 97.25 252 PHE A N 1
ATOM 2068 C CA . PHE A 1 252 ? -9.811 -1.561 -2.359 1.00 97.25 252 PHE A CA 1
ATOM 2069 C C . PHE A 1 252 ? -10.315 -0.970 -3.662 1.00 97.25 252 PHE A C 1
ATOM 2071 O O . PHE A 1 252 ? -10.752 -1.703 -4.540 1.00 97.25 252 PHE A O 1
ATOM 2078 N N . TYR A 1 253 ? -10.215 0.350 -3.818 1.00 96.62 253 TYR A N 1
ATOM 2079 C CA . TYR A 1 253 ? -10.708 1.064 -4.986 1.00 96.62 253 TYR A CA 1
ATOM 2080 C C . TYR A 1 253 ? -10.048 0.575 -6.279 1.00 96.62 253 TYR A C 1
ATOM 2082 O O . TYR A 1 253 ? -10.746 0.398 -7.271 1.00 96.62 253 TYR A O 1
ATOM 2090 N N . TYR A 1 254 ? -8.744 0.284 -6.274 1.00 96.88 254 TYR A N 1
ATOM 2091 C CA . TYR A 1 254 ? -8.038 -0.263 -7.441 1.00 96.88 254 TYR A CA 1
ATOM 2092 C C . TYR A 1 254 ? -8.024 -1.799 -7.513 1.00 96.88 254 TYR A C 1
ATOM 2094 O O . TYR A 1 254 ? -7.504 -2.359 -8.482 1.00 96.88 254 TYR A O 1
ATOM 2102 N N . GLY A 1 255 ? -8.626 -2.486 -6.534 1.00 95.81 255 GLY A N 1
ATOM 2103 C CA . GLY A 1 255 ? -8.737 -3.947 -6.503 1.00 95.81 255 GLY A CA 1
ATOM 2104 C C . GLY A 1 255 ? -7.402 -4.659 -6.279 1.00 95.81 255 GLY A C 1
ATOM 2105 O O . GLY A 1 255 ? -7.109 -5.629 -6.974 1.00 95.81 255 GLY A O 1
ATOM 2106 N N . GLU A 1 256 ? -6.556 -4.125 -5.397 1.00 96.06 256 GLU A N 1
ATOM 2107 C CA . GLU A 1 256 ? -5.379 -4.829 -4.864 1.00 96.06 256 GLU A CA 1
ATOM 2108 C C . GLU A 1 256 ? -5.795 -5.787 -3.741 1.00 96.06 256 GLU A C 1
ATOM 2110 O O . GLU A 1 256 ? -5.379 -6.942 -3.726 1.00 96.06 256 GLU A O 1
ATOM 2115 N N . ALA A 1 257 ? -6.673 -5.326 -2.846 1.00 97.12 257 ALA A N 1
ATOM 2116 C CA . ALA A 1 257 ? -7.372 -6.161 -1.882 1.00 97.12 257 ALA A CA 1
ATOM 2117 C C . ALA A 1 257 ? -8.743 -6.557 -2.449 1.00 97.12 257 ALA A C 1
ATOM 2119 O O . ALA A 1 257 ? -9.600 -5.707 -2.709 1.00 97.12 257 ALA A O 1
ATOM 2120 N N . GLU A 1 258 ? -8.949 -7.853 -2.654 1.00 97.31 258 GLU A N 1
ATOM 2121 C CA . GLU A 1 258 ? -10.149 -8.394 -3.291 1.00 97.31 258 GLU A CA 1
ATOM 2122 C C . GLU A 1 258 ? -11.238 -8.663 -2.258 1.00 97.31 258 GLU A C 1
ATOM 2124 O O . GLU A 1 258 ? -10.980 -9.291 -1.233 1.00 97.31 258 GLU A O 1
ATOM 2129 N N . ILE A 1 259 ? -12.468 -8.225 -2.532 1.00 98.31 259 ILE A N 1
ATOM 2130 C CA . ILE A 1 259 ? -13.618 -8.510 -1.668 1.00 98.31 259 ILE A CA 1
ATOM 2131 C C . ILE A 1 259 ? -14.077 -9.954 -1.889 1.00 98.31 259 ILE A C 1
ATOM 2133 O O . ILE A 1 259 ? -14.417 -10.332 -3.009 1.00 98.31 259 ILE A O 1
ATOM 2137 N N . ILE A 1 260 ? -14.119 -10.746 -0.817 1.00 98.06 260 ILE A N 1
ATOM 2138 C CA . ILE A 1 260 ? -14.433 -12.188 -0.860 1.00 98.06 260 ILE A CA 1
ATOM 2139 C C . ILE A 1 260 ? -15.783 -12.545 -0.226 1.00 98.06 260 ILE A C 1
ATOM 2141 O O . ILE A 1 260 ? -16.235 -13.684 -0.302 1.00 98.06 260 ILE A O 1
ATOM 2145 N N . GLY A 1 261 ? -16.437 -11.586 0.424 1.00 98.00 261 GLY A N 1
ATOM 2146 C CA . GLY A 1 261 ? -17.711 -11.798 1.097 1.00 98.00 261 GLY A CA 1
ATOM 2147 C C . GLY A 1 261 ? -18.084 -10.617 1.979 1.00 98.00 261 GLY A C 1
ATOM 2148 O O . GLY A 1 261 ? -17.329 -9.658 2.105 1.00 98.00 261 GLY A O 1
ATOM 2149 N N . ASN A 1 262 ? -19.256 -10.683 2.601 1.00 98.44 262 ASN A N 1
ATOM 2150 C CA . ASN A 1 262 ? -19.747 -9.647 3.501 1.00 98.44 262 ASN A CA 1
ATOM 2151 C C . ASN A 1 262 ? -20.531 -10.289 4.644 1.00 98.44 262 ASN A C 1
ATOM 2153 O O . ASN A 1 262 ? -21.295 -11.226 4.414 1.00 98.44 262 ASN A O 1
ATOM 2157 N N . ALA A 1 263 ? -20.373 -9.749 5.848 1.00 97.69 263 ALA A N 1
ATOM 2158 C CA . ALA A 1 263 ? -21.279 -10.018 6.957 1.00 97.69 263 ALA A CA 1
ATOM 2159 C C . ALA A 1 263 ? -21.542 -8.726 7.747 1.00 97.69 263 ALA A C 1
ATOM 2161 O O . ALA A 1 263 ? -20.674 -7.843 7.760 1.00 97.69 263 ALA A O 1
ATOM 2162 N N . PRO A 1 264 ? -22.680 -8.615 8.453 1.00 96.00 264 PRO A N 1
ATOM 2163 C CA . PRO A 1 264 ? -22.967 -7.483 9.330 1.00 96.00 264 PRO A CA 1
ATOM 2164 C C . PRO A 1 264 ? -21.899 -7.322 10.415 1.00 96.00 264 PRO A C 1
ATOM 2166 O O . PRO A 1 264 ? -21.406 -8.309 10.972 1.00 96.00 264 PRO A O 1
ATOM 2169 N N . LEU A 1 265 ? -21.514 -6.080 10.701 1.00 95.31 265 LEU A N 1
ATOM 2170 C CA . LEU A 1 265 ? -20.671 -5.774 11.856 1.00 95.31 265 LEU A CA 1
ATOM 2171 C C . LEU A 1 265 ? -21.503 -5.904 13.143 1.00 95.31 265 LEU A C 1
ATOM 2173 O O . LEU A 1 265 ? -22.701 -5.620 13.096 1.00 95.31 265 LEU A O 1
ATOM 2177 N N . PRO A 1 266 ? -20.895 -6.311 14.270 1.00 91.19 266 PRO A N 1
ATOM 2178 C CA . PRO A 1 266 ? -21.547 -6.229 15.573 1.00 91.19 266 PRO A CA 1
ATOM 2179 C C . PRO A 1 266 ? -22.063 -4.811 15.856 1.00 91.19 266 PRO A C 1
ATOM 2181 O O . PRO A 1 266 ? -21.401 -3.831 15.510 1.00 91.19 266 PRO A O 1
ATOM 2184 N N . GLU A 1 267 ? -23.235 -4.708 16.484 1.00 85.56 267 GLU A N 1
ATOM 2185 C CA . GLU A 1 267 ? -23.834 -3.416 16.854 1.00 85.56 267 GLU A CA 1
ATOM 2186 C C . GLU A 1 267 ? -23.149 -2.789 18.077 1.00 85.56 267 GLU A C 1
ATOM 2188 O O . GLU A 1 267 ? -23.065 -1.566 18.192 1.00 85.56 267 GLU A O 1
ATOM 2193 N N . GLU A 1 268 ? -22.623 -3.622 18.975 1.00 86.94 268 GLU A N 1
ATOM 2194 C CA . GLU A 1 268 ? -21.932 -3.188 20.185 1.00 86.94 268 GLU A CA 1
ATOM 2195 C C . GLU A 1 268 ? -20.584 -2.532 19.850 1.00 86.94 268 GLU A C 1
ATOM 2197 O O . GLU A 1 268 ? -19.717 -3.139 19.215 1.00 86.94 268 GLU A O 1
ATOM 2202 N N . LEU A 1 269 ? -20.373 -1.297 20.321 1.00 83.19 269 LEU A N 1
ATOM 2203 C CA . LEU A 1 269 ? -19.150 -0.528 20.052 1.00 83.19 269 LEU A CA 1
ATOM 2204 C C . LEU A 1 269 ? -17.881 -1.258 20.511 1.00 83.19 269 LEU A C 1
ATOM 2206 O O . LEU A 1 269 ? -16.853 -1.169 19.847 1.00 83.19 269 LEU A O 1
ATOM 2210 N N . ASP A 1 270 ? -17.945 -1.961 21.642 1.00 86.75 270 ASP A N 1
ATOM 2211 C CA . ASP A 1 270 ? -16.801 -2.680 22.203 1.00 86.75 270 ASP A CA 1
ATOM 2212 C C . ASP A 1 270 ? -16.533 -4.031 21.533 1.00 86.75 270 ASP A C 1
ATOM 2214 O O . ASP A 1 270 ? -15.424 -4.549 21.650 1.00 86.75 270 ASP A O 1
ATOM 2218 N N . ALA A 1 271 ? -17.490 -4.562 20.767 1.00 88.38 271 ALA A N 1
ATOM 2219 C CA . ALA A 1 271 ? -17.291 -5.771 19.971 1.00 88.38 271 ALA A CA 1
ATOM 2220 C C . ALA A 1 271 ? -16.466 -5.512 18.697 1.00 88.38 271 ALA A C 1
ATOM 2222 O O . ALA A 1 271 ? -15.996 -6.457 18.059 1.00 88.38 271 ALA A O 1
ATOM 2223 N N . VAL A 1 272 ? -16.270 -4.243 18.317 1.00 91.44 272 VAL A N 1
ATOM 2224 C CA . VAL A 1 272 ? -15.398 -3.849 17.209 1.00 91.44 272 VAL A CA 1
ATOM 2225 C C . VAL A 1 272 ? -14.276 -2.959 17.727 1.00 91.44 272 VAL A C 1
ATOM 2227 O O . VAL A 1 272 ? -14.488 -1.883 18.284 1.00 91.44 272 VAL A O 1
ATOM 2230 N N . ASP A 1 273 ? -13.041 -3.387 17.493 1.00 92.12 273 ASP A N 1
ATOM 2231 C CA . ASP A 1 273 ? -11.888 -2.544 17.764 1.00 92.12 273 ASP A CA 1
ATOM 2232 C C . ASP A 1 273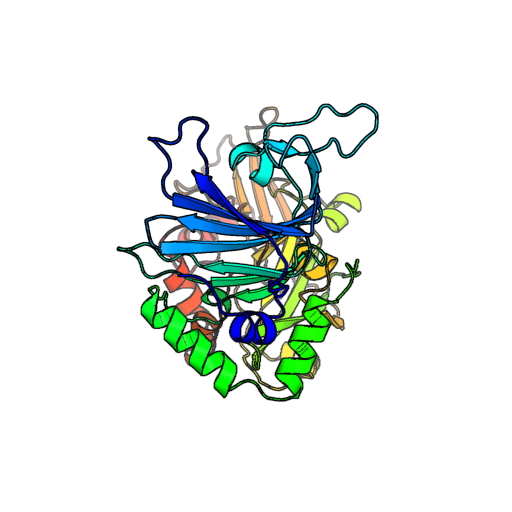 ? -11.855 -1.380 16.760 1.00 92.12 273 ASP A C 1
ATOM 2234 O O . ASP A 1 273 ? -11.652 -1.593 15.566 1.00 92.12 273 ASP A O 1
ATOM 2238 N N . TYR A 1 274 ? -12.045 -0.146 17.230 1.00 95.38 274 TYR A N 1
ATOM 2239 C CA . TYR A 1 274 ? -11.926 1.080 16.436 1.00 95.38 274 TYR A CA 1
ATOM 2240 C C . TYR A 1 274 ? -10.781 1.936 16.975 1.00 95.38 274 TYR A C 1
ATOM 2242 O O . TYR A 1 274 ? -10.670 2.067 18.200 1.00 95.38 274 TYR A O 1
ATOM 2250 N N . PRO A 1 275 ? -9.990 2.603 16.111 1.00 94.69 275 PRO A N 1
ATOM 2251 C CA . PRO A 1 275 ? -8.978 3.536 16.573 1.00 94.69 275 PRO A CA 1
ATOM 2252 C C . PRO A 1 275 ? -9.622 4.670 17.367 1.00 94.69 275 PRO A C 1
ATOM 2254 O O . PRO A 1 275 ? -10.680 5.185 16.993 1.00 94.69 275 PRO A O 1
ATOM 2257 N N . ILE A 1 276 ? -8.964 5.055 18.459 1.00 95.50 276 ILE A N 1
ATOM 2258 C CA . ILE A 1 276 ? -9.389 6.169 19.304 1.00 95.50 276 ILE A CA 1
ATOM 2259 C C . ILE A 1 276 ? -8.583 7.398 18.900 1.00 95.50 276 ILE A C 1
ATOM 2261 O O . ILE A 1 276 ? -7.351 7.372 18.930 1.00 95.50 276 ILE A O 1
ATOM 2265 N N . MET A 1 277 ? -9.287 8.466 18.542 1.00 95.81 277 MET A N 1
ATOM 2266 C CA . MET A 1 277 ? -8.722 9.790 18.311 1.00 95.81 277 MET A CA 1
ATOM 2267 C C . MET A 1 277 ? -9.169 10.705 19.442 1.00 95.81 277 MET A C 1
ATOM 2269 O O . MET A 1 277 ? -10.366 10.877 19.666 1.00 95.81 277 MET A O 1
ATOM 2273 N N . TYR A 1 278 ? -8.217 11.293 20.158 1.00 96.62 278 TYR A N 1
ATOM 2274 C CA . TYR A 1 278 ? -8.513 12.176 21.279 1.00 96.62 278 TYR A CA 1
ATOM 2275 C C . TYR A 1 278 ? -7.519 13.340 21.355 1.00 96.62 278 TYR A C 1
ATOM 2277 O O . TYR A 1 278 ? -6.304 13.154 21.247 1.00 96.62 278 TYR A O 1
ATOM 2285 N N . GLY A 1 279 ? -8.023 14.558 21.552 1.00 95.38 279 GLY A N 1
ATOM 2286 C CA . GLY A 1 279 ? -7.178 15.731 21.757 1.00 95.38 279 GLY A CA 1
ATOM 2287 C C . GLY A 1 279 ? -7.885 17.061 21.521 1.00 95.38 279 GLY A C 1
ATOM 2288 O O . GLY A 1 279 ? -9.080 17.117 21.253 1.00 95.38 279 GLY A O 1
ATOM 2289 N N . ARG A 1 280 ? -7.130 18.162 21.601 1.00 94.31 280 ARG A N 1
ATOM 2290 C CA . ARG A 1 280 ? -7.645 19.503 21.282 1.00 94.31 280 ARG A CA 1
ATOM 2291 C C . ARG A 1 280 ? -8.089 19.582 19.823 1.00 94.31 280 ARG A C 1
ATOM 2293 O O . ARG A 1 280 ? -7.360 19.110 18.946 1.00 94.31 280 ARG A O 1
ATOM 2300 N N . SER A 1 281 ? -9.211 20.257 19.578 1.00 93.75 281 SER A N 1
ATOM 2301 C CA . SER A 1 281 ? -9.650 20.635 18.234 1.00 93.75 281 SER A CA 1
ATOM 2302 C C . SER A 1 281 ? -8.524 21.293 17.428 1.00 93.75 281 SER A C 1
ATOM 2304 O O . SER A 1 281 ? -7.763 22.119 17.942 1.00 93.75 281 SER A O 1
ATOM 2306 N N . ILE A 1 282 ? -8.433 20.924 16.148 1.00 90.56 282 ILE A N 1
ATOM 2307 C CA . ILE A 1 282 ? -7.493 21.521 15.192 1.00 90.56 282 ILE A CA 1
ATOM 2308 C C . ILE A 1 282 ? -8.118 22.667 14.385 1.00 90.56 282 ILE A C 1
ATOM 2310 O O . ILE A 1 282 ? -7.402 23.361 13.663 1.00 90.56 282 ILE A O 1
ATOM 2314 N N . ASP A 1 283 ? -9.431 22.888 14.514 1.00 89.62 283 ASP A N 1
ATOM 2315 C CA . ASP A 1 283 ? -10.120 23.989 13.845 1.00 89.62 283 ASP A CA 1
ATOM 2316 C C . ASP A 1 283 ? -9.678 25.319 14.462 1.00 89.62 283 ASP A C 1
ATOM 2318 O O . ASP A 1 283 ? -9.913 25.586 15.640 1.00 89.62 283 ASP A O 1
ATOM 2322 N N . ALA A 1 284 ? -9.047 26.176 13.657 1.00 87.44 284 ALA A N 1
ATOM 2323 C CA . ALA A 1 284 ? -8.589 27.493 14.085 1.00 87.44 284 ALA A CA 1
ATOM 2324 C C . ALA A 1 284 ? -9.720 28.409 14.578 1.00 87.44 284 ALA A C 1
ATOM 2326 O O . ALA A 1 284 ? -9.449 29.316 15.361 1.00 87.44 284 ALA A O 1
ATOM 2327 N N . ARG A 1 285 ? -10.962 28.170 14.146 1.00 90.31 285 ARG A N 1
ATOM 2328 C CA . ARG A 1 285 ? -12.149 28.944 14.535 1.00 90.31 285 ARG A CA 1
ATOM 2329 C C . ARG A 1 285 ? -12.817 28.411 15.799 1.00 90.31 285 ARG A C 1
ATOM 2331 O O . ARG A 1 285 ? -13.603 29.126 16.405 1.00 90.31 285 ARG A O 1
ATOM 2338 N N . ASN A 1 286 ? -12.516 27.175 16.190 1.00 88.50 286 ASN A N 1
ATOM 2339 C CA . ASN A 1 286 ? -13.125 26.510 17.336 1.00 88.50 286 ASN A CA 1
ATOM 2340 C C . ASN A 1 286 ? -12.082 25.645 18.061 1.00 88.50 286 ASN A C 1
ATOM 2342 O O . ASN A 1 286 ? -12.120 24.412 18.015 1.00 88.50 286 ASN A O 1
ATOM 2346 N N . ARG A 1 287 ? -11.099 26.310 18.684 1.00 90.12 287 ARG A N 1
ATOM 2347 C CA . ARG A 1 287 ? -9.973 25.660 19.379 1.00 90.12 287 ARG A CA 1
ATOM 2348 C C . ARG A 1 287 ? -10.264 25.305 20.833 1.00 90.12 287 ARG A C 1
ATOM 2350 O O . ARG A 1 287 ? -9.473 24.573 21.428 1.00 90.12 287 ARG A O 1
ATOM 2357 N N . ASP A 1 288 ? -11.345 25.804 21.412 1.00 93.81 288 ASP A N 1
ATOM 2358 C CA . ASP A 1 288 ? -11.580 25.754 22.862 1.00 93.81 288 ASP A CA 1
ATOM 2359 C C . ASP A 1 288 ? -12.416 24.545 23.278 1.00 93.81 288 ASP A C 1
ATOM 2361 O O . ASP A 1 288 ? -13.210 24.585 24.214 1.00 93.81 288 ASP A O 1
ATOM 2365 N N . LYS A 1 289 ? -12.176 23.430 22.584 1.00 95.44 289 LYS A N 1
ATOM 2366 C CA . LYS A 1 289 ? -12.790 22.137 22.851 1.00 95.44 289 LYS A CA 1
ATOM 2367 C C . LYS A 1 289 ? -11.800 20.988 22.712 1.00 95.44 289 LYS A C 1
ATOM 2369 O O . LYS A 1 289 ? -10.837 21.045 21.934 1.00 95.44 289 LYS A O 1
ATOM 2374 N N . ILE A 1 290 ? -12.067 19.936 23.468 1.00 96.38 290 ILE A N 1
ATOM 2375 C CA . ILE A 1 290 ? -11.431 18.626 23.369 1.00 96.38 290 ILE A CA 1
ATOM 2376 C C . ILE A 1 290 ? -12.385 17.728 22.592 1.00 96.38 290 ILE A C 1
ATOM 2378 O O . ILE A 1 290 ? -13.582 17.715 22.858 1.00 96.38 290 ILE A O 1
ATOM 2382 N N . CYS A 1 291 ? -11.858 17.008 21.613 1.00 97.00 291 CYS A N 1
ATOM 2383 C CA . CYS A 1 291 ? -12.602 16.109 20.751 1.00 97.00 291 CYS A CA 1
ATOM 2384 C C . CYS A 1 291 ? -12.212 14.663 21.057 1.00 97.00 291 CYS A C 1
ATOM 2386 O O . CYS A 1 291 ? -11.037 14.359 21.276 1.00 97.00 291 CYS A O 1
ATOM 2388 N N . TYR A 1 292 ? -13.202 13.780 21.022 1.00 97.12 292 TYR A N 1
ATOM 2389 C CA . TYR A 1 292 ? -13.053 12.335 21.091 1.00 97.12 292 TYR A CA 1
ATOM 2390 C C . TYR A 1 292 ? -13.778 11.706 19.913 1.00 97.12 292 TYR A C 1
ATOM 2392 O O . TYR A 1 292 ? -14.906 12.084 19.597 1.00 97.12 292 TYR A O 1
ATOM 2400 N N . CYS A 1 293 ? -13.152 10.715 19.291 1.00 96.50 293 CYS A N 1
ATOM 2401 C CA . CYS A 1 293 ? -13.785 9.909 18.268 1.00 96.50 293 CYS A CA 1
ATOM 2402 C C . CYS A 1 293 ? -13.328 8.452 18.362 1.00 96.50 293 CYS A C 1
ATOM 2404 O O . CYS A 1 293 ? -12.129 8.174 18.433 1.00 96.50 293 CYS A O 1
ATOM 2406 N N . ARG A 1 294 ? -14.288 7.525 18.339 1.00 95.69 294 ARG A N 1
ATOM 2407 C CA . ARG A 1 294 ? -14.066 6.077 18.262 1.00 95.69 294 ARG A CA 1
ATOM 2408 C C . ARG A 1 294 ? -15.186 5.458 17.432 1.00 95.69 294 ARG A C 1
ATOM 2410 O O . ARG A 1 294 ? -16.340 5.426 17.855 1.00 95.69 294 ARG A O 1
ATOM 2417 N N . GLY A 1 295 ? -14.851 4.972 16.239 1.00 94.50 295 GLY A N 1
ATOM 2418 C CA . GLY A 1 295 ? -15.845 4.450 15.300 1.00 94.50 295 GLY A CA 1
ATOM 2419 C C . GLY A 1 295 ? -16.881 5.519 14.935 1.00 94.50 295 GLY A C 1
ATOM 2420 O O . GLY A 1 295 ? -16.523 6.583 14.439 1.00 94.50 295 GLY A O 1
ATOM 2421 N N . LYS A 1 296 ? -18.161 5.235 15.200 1.00 94.75 296 LYS A N 1
ATOM 2422 C CA . LYS A 1 296 ? -19.290 6.153 14.951 1.00 94.75 296 LYS A CA 1
ATOM 2423 C C . LYS A 1 296 ? -19.643 7.037 16.158 1.00 94.75 296 LYS A C 1
ATOM 2425 O O . LYS A 1 296 ? -20.625 7.768 16.100 1.00 94.75 296 LYS A O 1
ATOM 2430 N N . VAL A 1 297 ? -18.872 6.966 17.247 1.00 95.62 297 VAL A N 1
ATOM 2431 C CA . VAL A 1 297 ? -19.058 7.814 18.431 1.00 95.62 297 VAL A CA 1
ATOM 2432 C C . VAL A 1 297 ? -18.138 9.022 18.338 1.00 95.62 297 VAL A C 1
ATOM 2434 O O . VAL A 1 297 ? -16.916 8.872 18.281 1.00 95.62 297 VAL A O 1
ATOM 2437 N N . TYR A 1 298 ? -18.732 10.211 18.373 1.00 96.50 298 TYR A N 1
ATOM 2438 C CA . TYR A 1 298 ? -18.051 11.495 18.483 1.00 96.50 298 TYR A CA 1
ATOM 2439 C C . TYR A 1 298 ? -18.556 12.233 19.723 1.00 96.50 298 TYR A C 1
ATOM 2441 O O . TYR A 1 298 ? -19.747 12.193 20.028 1.00 96.50 298 TYR A O 1
ATOM 2449 N N . ARG A 1 299 ? -17.644 12.867 20.463 1.00 96.56 299 ARG A N 1
ATOM 2450 C CA . ARG A 1 299 ? -17.970 13.719 21.611 1.00 96.56 299 ARG A CA 1
ATOM 2451 C C . ARG A 1 299 ? -17.030 14.911 21.663 1.00 96.56 299 ARG A C 1
ATOM 2453 O O . ARG A 1 299 ? -15.851 14.802 21.315 1.00 96.56 299 ARG A O 1
ATOM 2460 N N . GLU A 1 300 ? -17.539 16.020 22.175 1.00 95.88 300 GLU A N 1
ATOM 2461 C CA . GLU A 1 300 ? -16.749 17.203 22.480 1.00 95.88 300 GLU A CA 1
ATOM 2462 C C . GLU A 1 300 ? -17.074 17.750 23.868 1.00 95.88 300 GLU A C 1
ATOM 2464 O O . GLU A 1 300 ? -18.210 17.682 24.327 1.00 95.88 300 GLU A O 1
ATOM 2469 N N . ILE A 1 301 ? -16.055 18.284 24.537 1.00 96.50 301 ILE A N 1
ATOM 2470 C CA . ILE A 1 301 ? -16.173 18.976 25.825 1.00 96.50 301 ILE A CA 1
ATOM 2471 C C . ILE A 1 301 ? -15.377 20.284 25.766 1.00 96.50 301 ILE A C 1
ATOM 2473 O O . ILE A 1 301 ? -14.408 20.367 25.000 1.00 96.50 301 ILE A O 1
ATOM 2477 N N . PRO A 1 302 ? -15.734 21.311 26.557 1.00 96.25 302 PRO A N 1
ATOM 2478 C CA . PRO A 1 302 ? -14.963 22.547 26.607 1.00 96.25 302 PRO A CA 1
ATOM 2479 C C . PRO A 1 302 ? -13.535 22.281 27.088 1.00 96.25 302 PRO A C 1
ATOM 2481 O O . PRO A 1 302 ? -13.298 21.449 27.962 1.00 96.25 302 PRO A O 1
ATOM 2484 N N . LEU A 1 303 ? -12.569 23.012 26.531 1.00 95.06 303 LEU A N 1
ATOM 2485 C CA . LEU A 1 303 ? -11.190 22.984 27.021 1.00 95.06 303 LEU A CA 1
ATOM 2486 C C . LEU A 1 303 ? -11.076 23.653 28.400 1.00 95.06 303 LEU A C 1
ATOM 2488 O O . LEU A 1 303 ? -10.233 23.267 29.206 1.00 95.06 303 LEU A O 1
ATOM 2492 N N . GLU A 1 304 ? -11.927 24.640 28.680 1.00 94.88 304 GLU A N 1
ATOM 2493 C CA . GLU A 1 304 ? -12.017 25.272 29.994 1.00 94.88 304 GLU A CA 1
ATOM 2494 C C . GLU A 1 304 ? -12.392 24.243 31.073 1.00 94.88 304 GLU A C 1
ATOM 2496 O O . GLU A 1 304 ? -13.274 23.409 30.880 1.00 94.88 304 GLU A O 1
ATOM 2501 N N . GLY A 1 305 ? -11.675 24.265 32.201 1.00 92.12 305 GLY A N 1
ATOM 2502 C 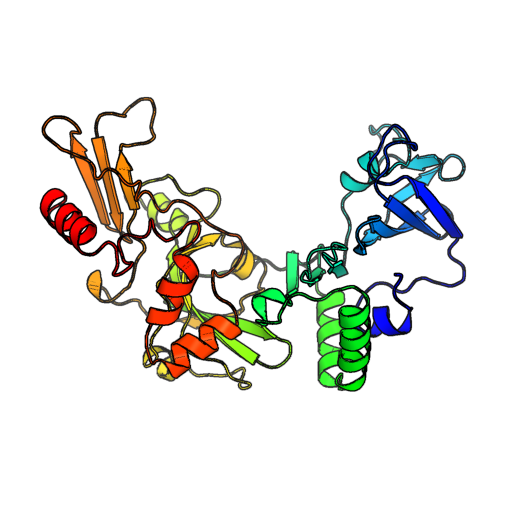CA . GLY A 1 305 ? -11.871 23.318 33.307 1.00 92.12 305 GLY A CA 1
ATOM 2503 C C . GLY A 1 305 ? -11.371 21.891 33.042 1.00 92.12 305 GLY A C 1
ATOM 2504 O O . GLY A 1 305 ? -11.269 21.102 33.980 1.00 92.12 305 GLY A O 1
ATOM 2505 N N . ASN A 1 306 ? -10.986 21.569 31.805 1.00 94.25 306 ASN A N 1
ATOM 2506 C CA . ASN A 1 306 ? -10.525 20.248 31.396 1.00 94.25 306 ASN A CA 1
ATOM 2507 C C . ASN A 1 306 ? -9.023 20.228 31.101 1.00 94.25 306 ASN A C 1
ATOM 2509 O O . ASN A 1 306 ? -8.421 21.217 30.684 1.00 94.25 306 ASN A O 1
ATOM 2513 N N . LYS A 1 307 ? -8.392 19.070 31.313 1.00 90.94 307 LYS A N 1
ATOM 2514 C CA . LYS A 1 307 ? -6.972 18.861 31.005 1.00 90.94 307 LYS A CA 1
ATOM 2515 C C . LYS A 1 307 ? -6.823 17.866 29.864 1.00 90.94 307 LYS A C 1
ATOM 2517 O O . LYS A 1 307 ? -7.658 16.987 29.683 1.00 90.94 307 LYS A O 1
ATOM 2522 N N . LEU A 1 308 ? -5.744 18.029 29.106 1.00 91.94 308 LEU A N 1
ATOM 2523 C CA . LEU A 1 308 ? -5.280 17.055 28.126 1.00 91.94 308 LEU A CA 1
ATOM 2524 C C . LEU A 1 308 ? -4.078 16.304 28.709 1.00 91.94 308 LEU A C 1
ATOM 2526 O O . LEU A 1 308 ? -3.267 16.918 29.412 1.00 91.94 308 LEU A O 1
ATOM 2530 N N . PRO A 1 309 ? -3.908 15.012 28.395 1.00 89.38 309 PRO A N 1
ATOM 2531 C CA . PRO A 1 309 ? -2.644 14.324 28.597 1.00 89.38 309 PRO A CA 1
ATOM 2532 C C . PRO A 1 309 ? -1.499 15.058 27.886 1.00 89.38 309 PRO A C 1
ATOM 2534 O O . PRO A 1 309 ? -1.697 15.717 26.865 1.00 89.38 309 PRO A O 1
ATOM 2537 N N . GLN A 1 310 ? -0.276 14.908 28.399 1.00 85.25 310 GLN A N 1
ATOM 2538 C CA . GLN A 1 310 ? 0.914 15.534 27.805 1.00 85.25 310 GLN A CA 1
ATOM 2539 C C . GLN A 1 310 ? 1.202 15.018 26.385 1.00 85.25 310 GLN A C 1
ATOM 2541 O O . GLN A 1 310 ? 1.749 15.735 25.547 1.00 85.25 310 GLN A O 1
ATOM 2546 N N . LYS A 1 311 ? 0.853 13.757 26.123 1.00 86.00 311 LYS A N 1
ATOM 2547 C CA . LYS A 1 311 ? 1.057 13.086 24.842 1.00 86.00 311 LYS A CA 1
ATOM 2548 C C . LYS A 1 311 ? -0.121 13.340 23.908 1.00 86.00 311 LYS A C 1
ATOM 2550 O O . LYS A 1 311 ? -1.271 13.359 24.332 1.00 86.00 311 LYS A O 1
ATOM 2555 N N . ASP A 1 312 ? 0.182 13.507 22.624 1.00 86.69 312 ASP A N 1
ATOM 2556 C CA . ASP A 1 312 ? -0.840 13.672 21.596 1.00 86.69 312 ASP A CA 1
ATOM 2557 C C . ASP A 1 312 ? -1.435 12.316 21.193 1.00 86.69 312 ASP A C 1
ATOM 2559 O O . ASP A 1 312 ? -0.690 11.425 20.784 1.00 86.69 312 ASP A O 1
ATOM 2563 N N . PHE A 1 313 ? -2.761 12.189 21.273 1.00 93.50 313 PHE A N 1
ATOM 2564 C CA . PHE A 1 313 ? -3.526 10.974 20.973 1.00 93.50 313 PHE A CA 1
ATOM 2565 C C . PHE A 1 313 ? -4.509 11.164 19.807 1.00 93.50 313 PHE A C 1
ATOM 2567 O O . PHE A 1 313 ? -5.473 10.413 19.663 1.00 93.50 313 PHE A O 1
ATOM 2574 N N . LYS A 1 314 ? -4.273 12.158 18.937 1.00 91.44 314 LYS A N 1
ATOM 2575 C CA . LYS A 1 314 ? -5.088 12.369 17.727 1.00 91.44 314 LYS A CA 1
ATOM 2576 C C . LYS A 1 314 ? -5.115 11.162 16.793 1.00 91.44 314 LYS A C 1
ATOM 2578 O O . LYS A 1 314 ? -6.102 10.995 16.096 1.00 91.44 314 LYS A O 1
ATOM 2583 N N . ASN A 1 315 ? -4.039 10.367 16.760 1.00 88.00 315 ASN A N 1
ATOM 2584 C CA . ASN A 1 315 ? -3.909 9.150 15.946 1.00 88.00 315 ASN A CA 1
ATOM 2585 C C . ASN A 1 315 ? -4.413 9.315 14.494 1.00 88.00 315 ASN A C 1
ATOM 2587 O O . ASN A 1 315 ? -5.120 8.468 13.958 1.00 88.00 315 ASN A O 1
ATOM 2591 N N . ASN A 1 316 ? -4.082 10.451 13.872 1.00 87.62 316 ASN A N 1
ATOM 2592 C CA . ASN A 1 316 ? -4.665 10.890 12.604 1.00 87.62 316 ASN A CA 1
ATOM 2593 C C . ASN A 1 316 ? -3.793 10.583 11.375 1.00 87.62 316 ASN A C 1
ATOM 2595 O O . ASN A 1 316 ? -4.069 11.059 10.273 1.00 87.62 316 ASN A O 1
ATOM 2599 N N . ALA A 1 317 ? -2.716 9.820 11.567 1.00 85.88 317 ALA A N 1
ATOM 2600 C CA . ALA A 1 317 ? -1.881 9.349 10.477 1.00 85.88 317 ALA A CA 1
ATOM 2601 C C . ALA A 1 317 ? -2.598 8.207 9.750 1.00 85.88 317 ALA A C 1
ATOM 2603 O O . ALA A 1 317 ? -2.992 7.226 10.375 1.00 85.88 317 ALA A O 1
ATOM 2604 N N . ILE A 1 318 ? -2.728 8.327 8.429 1.00 89.12 318 ILE A N 1
ATOM 2605 C CA . ILE A 1 318 ? -3.256 7.261 7.577 1.00 89.12 318 ILE A CA 1
ATOM 2606 C C . ILE A 1 318 ? -2.285 6.990 6.432 1.00 89.12 318 ILE A C 1
ATOM 2608 O O . ILE A 1 318 ? -1.678 7.919 5.891 1.00 89.12 318 ILE A O 1
ATOM 2612 N N . GLY A 1 319 ? -2.133 5.718 6.077 1.00 87.38 319 GLY A N 1
ATOM 2613 C CA . GLY A 1 319 ? -1.268 5.266 4.989 1.00 87.38 319 GLY A CA 1
ATOM 2614 C C . GLY A 1 319 ? -2.044 4.808 3.755 1.00 87.38 319 GLY A C 1
ATOM 2615 O O . GLY A 1 319 ? -3.270 4.701 3.769 1.00 87.38 319 GLY A O 1
ATOM 2616 N N . PHE A 1 320 ? -1.303 4.499 2.691 1.00 87.00 320 PHE A N 1
ATOM 2617 C CA . PHE A 1 320 ? -1.828 3.875 1.469 1.00 87.00 320 PHE A CA 1
ATOM 2618 C C . PHE A 1 320 ? -1.808 2.338 1.520 1.00 87.00 320 PHE A C 1
ATOM 2620 O O . PHE A 1 320 ? -2.208 1.695 0.556 1.00 87.00 320 PHE A O 1
ATOM 2627 N N . SER A 1 321 ? -1.335 1.751 2.621 1.00 87.62 321 SER A N 1
ATOM 2628 C CA . SER A 1 321 ? -1.113 0.311 2.774 1.00 87.62 321 SER A CA 1
ATOM 2629 C C . SER A 1 321 ? -1.501 -0.143 4.178 1.00 87.62 321 SER A C 1
ATOM 2631 O O . SER A 1 321 ? -1.593 0.672 5.097 1.00 87.62 321 SER A O 1
ATOM 2633 N N . LEU A 1 322 ? -1.706 -1.449 4.347 1.00 92.81 322 LEU A N 1
ATOM 2634 C CA . LEU A 1 322 ? -1.967 -2.055 5.650 1.00 92.81 322 LEU A CA 1
ATOM 2635 C C . LEU A 1 322 ? -0.717 -1.944 6.538 1.00 92.81 322 LEU A C 1
ATOM 2637 O O . LEU A 1 322 ? 0.374 -2.327 6.129 1.00 92.81 322 LEU A O 1
ATOM 2641 N N . CYS A 1 323 ? -0.869 -1.482 7.778 1.00 86.69 323 CYS A N 1
ATOM 2642 C CA . CYS A 1 323 ? 0.190 -1.398 8.792 1.00 86.69 323 CYS A CA 1
ATOM 2643 C C . CYS A 1 323 ? 0.536 -2.763 9.416 1.00 86.69 323 CYS A C 1
ATOM 2645 O O . CYS A 1 323 ? 0.568 -2.923 10.636 1.00 86.69 323 CYS A O 1
ATOM 2647 N N . THR A 1 324 ? 0.758 -3.769 8.578 1.00 90.25 324 THR A N 1
ATOM 2648 C CA . THR A 1 324 ? 1.216 -5.107 8.960 1.00 90.25 324 THR A CA 1
ATOM 2649 C C . THR A 1 324 ? 2.111 -5.662 7.858 1.00 90.25 324 THR A C 1
ATOM 2651 O O . THR A 1 324 ? 2.063 -5.190 6.730 1.00 90.25 324 THR A O 1
ATOM 2654 N N . ASP A 1 325 ? 2.921 -6.658 8.180 1.00 94.25 325 ASP A N 1
ATOM 2655 C CA . ASP A 1 325 ? 3.696 -7.436 7.217 1.00 94.25 325 ASP A CA 1
ATOM 2656 C C . ASP A 1 325 ? 3.717 -8.897 7.658 1.00 94.25 325 ASP A C 1
ATOM 2658 O O . ASP A 1 325 ? 3.267 -9.240 8.760 1.00 94.25 325 ASP A O 1
ATOM 2662 N N . LYS A 1 326 ? 4.216 -9.768 6.783 1.00 97.31 326 LYS A N 1
ATOM 2663 C CA . LYS A 1 326 ? 4.231 -11.207 7.036 1.00 97.31 326 LYS A CA 1
ATOM 2664 C C . LYS A 1 326 ? 4.986 -11.555 8.321 1.00 97.31 326 LYS A C 1
ATOM 2666 O O . LYS A 1 326 ? 4.465 -12.292 9.150 1.00 97.31 326 LYS A O 1
ATOM 2671 N N . ALA A 1 327 ? 6.169 -10.975 8.527 1.00 95.94 327 ALA A N 1
ATOM 2672 C CA . ALA A 1 327 ? 7.015 -11.271 9.684 1.00 95.94 327 ALA A CA 1
ATOM 2673 C C . ALA A 1 327 ? 6.368 -10.837 11.011 1.00 95.94 327 ALA A C 1
ATOM 2675 O O . ALA A 1 327 ? 6.478 -11.530 12.025 1.00 95.94 327 ALA A O 1
ATOM 2676 N N . LEU A 1 328 ? 5.682 -9.691 11.030 1.00 94.81 328 LEU A N 1
ATOM 2677 C CA . LEU A 1 328 ? 4.897 -9.268 12.184 1.00 94.81 328 LEU A CA 1
ATOM 2678 C C . LEU A 1 328 ? 3.727 -10.222 12.426 1.00 94.81 328 LEU A C 1
ATOM 2680 O O . LEU A 1 328 ? 3.482 -10.614 13.567 1.00 94.81 328 LEU A O 1
ATOM 2684 N N . MET A 1 329 ? 3.025 -10.602 11.362 1.00 97.25 329 MET A N 1
ATOM 2685 C CA . MET A 1 329 ? 1.874 -11.486 11.458 1.00 97.25 329 MET A CA 1
ATOM 2686 C C . MET A 1 329 ? 2.261 -12.873 11.994 1.00 97.25 329 MET A C 1
ATOM 2688 O O . MET A 1 329 ? 1.602 -13.377 12.901 1.00 97.25 329 MET A O 1
ATOM 2692 N N . 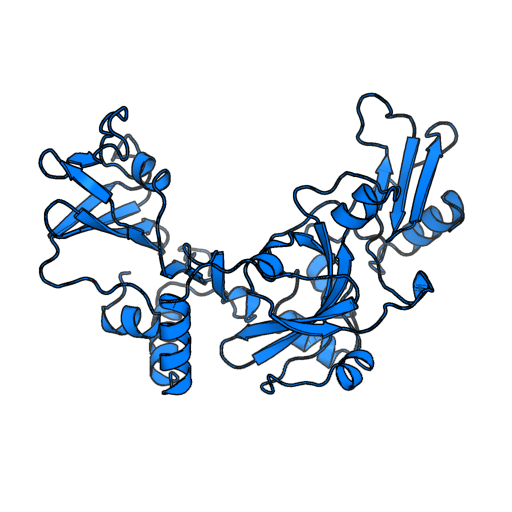GLU A 1 330 ? 3.381 -13.445 11.544 1.00 97.62 330 GLU A N 1
ATOM 2693 C CA . GLU A 1 330 ? 3.936 -14.697 12.081 1.00 97.62 330 GLU A CA 1
ATOM 2694 C C . GLU A 1 330 ? 4.183 -14.616 13.593 1.00 97.62 330 GLU A C 1
ATOM 2696 O O . GLU A 1 330 ? 3.846 -15.542 14.335 1.00 97.62 330 GLU A O 1
ATOM 2701 N N . LYS A 1 331 ? 4.727 -13.490 14.077 1.00 97.12 331 LYS A N 1
ATOM 2702 C CA . LYS A 1 331 ? 4.947 -13.271 15.515 1.00 97.12 331 LYS A CA 1
ATOM 2703 C C . LYS A 1 331 ? 3.630 -13.188 16.282 1.00 97.12 331 LYS A C 1
ATOM 2705 O O . LYS A 1 331 ? 3.521 -13.817 17.332 1.00 97.12 331 LYS A O 1
ATOM 2710 N N . CYS A 1 332 ? 2.644 -12.444 15.778 1.00 97.44 332 CYS A N 1
ATOM 2711 C CA . CYS A 1 332 ? 1.326 -12.324 16.411 1.00 97.44 332 CYS A CA 1
ATOM 2712 C C . CYS A 1 332 ? 0.608 -13.678 16.493 1.00 97.44 332 CYS A C 1
ATOM 2714 O O . CYS A 1 332 ? 0.129 -14.044 17.566 1.00 97.44 332 CYS A O 1
ATOM 2716 N N . ILE A 1 333 ? 0.613 -14.452 15.400 1.00 98.00 333 ILE A N 1
ATOM 2717 C CA . ILE A 1 333 ? 0.044 -15.808 15.351 1.00 98.00 333 ILE A CA 1
ATOM 2718 C C . ILE A 1 333 ? 0.736 -16.706 16.378 1.00 98.00 333 ILE A C 1
ATOM 2720 O O . ILE A 1 333 ? 0.067 -17.337 17.194 1.00 98.00 333 ILE A O 1
ATOM 2724 N N . LYS A 1 334 ? 2.076 -16.723 16.393 1.00 97.88 334 LYS A N 1
ATOM 2725 C CA . LYS A 1 334 ? 2.856 -17.524 17.348 1.00 97.88 334 LYS A CA 1
ATOM 2726 C C . LYS A 1 334 ? 2.577 -17.136 18.803 1.00 97.88 334 LYS A C 1
ATOM 2728 O O . LYS A 1 334 ? 2.562 -18.003 19.670 1.00 97.88 334 LYS A O 1
ATOM 2733 N N . ALA A 1 335 ? 2.379 -15.848 19.072 1.00 97.25 335 ALA A N 1
ATOM 2734 C CA . ALA A 1 335 ? 2.071 -15.338 20.403 1.00 97.25 335 ALA A CA 1
ATOM 2735 C C . ALA A 1 335 ? 0.591 -15.500 20.793 1.00 97.25 335 ALA A C 1
ATOM 2737 O O . ALA A 1 335 ? 0.249 -15.230 21.944 1.00 97.25 335 ALA A O 1
ATOM 2738 N N . GLY A 1 336 ? -0.291 -15.851 19.849 1.00 96.88 336 GLY A N 1
ATOM 2739 C CA . GLY A 1 336 ? -1.742 -15.851 20.048 1.00 96.88 336 GLY A CA 1
ATOM 2740 C C . GLY A 1 336 ? -2.297 -14.493 20.497 1.00 96.88 336 GLY A C 1
ATOM 2741 O O . GLY A 1 336 ? -3.329 -14.444 21.162 1.00 96.88 336 GLY A O 1
ATOM 2742 N N . SER A 1 337 ? -1.591 -13.392 20.216 1.00 95.62 337 SER A N 1
ATOM 2743 C CA . SER A 1 337 ? -1.898 -12.071 20.771 1.00 95.62 337 SER A CA 1
ATOM 2744 C C . SER A 1 337 ? -1.320 -10.929 19.933 1.00 95.62 337 SER A C 1
ATOM 2746 O O . SER A 1 337 ? -0.463 -11.121 19.073 1.00 95.62 337 SER A O 1
ATOM 2748 N N . ASN A 1 338 ? -1.767 -9.706 20.226 1.00 94.75 338 ASN A N 1
ATOM 2749 C CA . ASN A 1 338 ? -1.266 -8.479 19.601 1.00 94.75 338 ASN A CA 1
ATOM 2750 C C . ASN A 1 338 ? -0.020 -7.892 20.294 1.00 94.75 338 ASN A C 1
ATOM 2752 O O . ASN A 1 338 ? 0.381 -6.780 19.960 1.00 94.75 338 ASN A O 1
ATOM 2756 N N . ALA A 1 339 ? 0.610 -8.597 21.242 1.00 93.50 339 ALA A N 1
ATOM 2757 C CA . ALA A 1 339 ? 1.808 -8.085 21.918 1.00 93.50 339 ALA A CA 1
ATOM 2758 C C . ALA A 1 339 ? 2.945 -7.731 20.930 1.00 93.50 339 ALA A C 1
ATOM 2760 O O . ALA A 1 339 ? 3.419 -6.593 20.983 1.00 93.50 339 ALA A O 1
ATOM 2761 N N . PRO A 1 340 ? 3.290 -8.579 19.935 1.00 93.81 340 PRO A N 1
ATOM 2762 C CA . PRO A 1 340 ? 4.323 -8.234 18.953 1.00 93.81 340 PRO A CA 1
ATOM 2763 C C . PRO A 1 340 ? 3.971 -7.015 18.089 1.00 93.81 340 PRO A C 1
ATOM 2765 O O . PRO A 1 340 ? 4.860 -6.265 17.683 1.00 93.81 340 PRO A O 1
ATOM 2768 N N . TYR A 1 341 ? 2.676 -6.797 17.819 1.00 91.88 341 TYR A N 1
ATOM 2769 C CA . TYR A 1 341 ? 2.198 -5.599 17.126 1.00 91.88 341 TYR A CA 1
ATOM 2770 C C . TYR A 1 341 ? 2.504 -4.349 17.948 1.00 91.88 341 TYR A C 1
ATOM 2772 O O . TYR A 1 341 ? 3.071 -3.396 17.424 1.00 91.88 341 TYR A O 1
ATOM 2780 N N . TRP A 1 342 ? 2.194 -4.353 19.243 1.00 90.62 342 TRP A N 1
ATOM 2781 C CA . TRP A 1 342 ? 2.440 -3.194 20.098 1.00 90.62 342 TRP A CA 1
ATOM 2782 C C . TRP A 1 342 ? 3.929 -2.934 20.357 1.00 90.62 342 TRP A C 1
ATOM 2784 O O . TRP A 1 342 ? 4.336 -1.772 20.379 1.00 90.62 342 TRP A O 1
ATOM 2794 N N . GLU A 1 343 ? 4.741 -3.986 20.484 1.00 87.12 343 GLU A N 1
ATOM 2795 C CA . GLU A 1 343 ? 6.195 -3.892 20.674 1.00 87.12 343 GLU A CA 1
ATOM 2796 C C . GLU A 1 343 ? 6.899 -3.264 19.468 1.00 87.12 343 GLU A C 1
ATOM 2798 O O . GLU A 1 343 ? 7.646 -2.298 19.622 1.00 87.12 343 GLU A O 1
ATOM 2803 N N . LYS A 1 344 ? 6.614 -3.752 18.250 1.00 76.62 344 LYS A N 1
ATOM 2804 C CA . LYS A 1 344 ? 7.211 -3.222 17.010 1.00 76.62 344 LYS A CA 1
ATOM 2805 C C . LYS A 1 344 ? 6.912 -1.733 16.818 1.00 76.62 344 LYS A C 1
ATOM 2807 O O . LYS A 1 344 ? 7.706 -1.000 16.236 1.00 76.62 344 LYS A O 1
ATOM 2812 N N . GLN A 1 345 ? 5.756 -1.286 17.298 1.00 66.94 345 GLN A N 1
ATOM 2813 C CA . GLN A 1 345 ? 5.254 0.062 17.062 1.00 66.94 345 GLN A CA 1
ATOM 2814 C C . GLN A 1 345 ? 5.680 1.090 18.126 1.00 66.94 345 GLN A C 1
ATOM 2816 O O . GLN A 1 345 ? 5.343 2.275 18.002 1.00 66.94 345 GLN A O 1
ATOM 2821 N N . ALA A 1 346 ? 6.427 0.670 19.154 1.00 59.03 346 ALA A N 1
ATOM 2822 C CA . ALA A 1 346 ? 6.861 1.529 20.256 1.00 59.03 346 ALA A CA 1
ATOM 2823 C C . ALA A 1 346 ? 7.812 2.663 19.822 1.00 59.03 346 ALA A C 1
ATOM 2825 O O . ALA A 1 346 ? 7.925 3.664 20.528 1.00 59.03 346 ALA A O 1
ATOM 2826 N N . GLU A 1 347 ? 8.457 2.559 18.654 1.00 53.47 347 GLU A N 1
ATOM 2827 C CA . GLU A 1 347 ? 9.568 3.451 18.315 1.00 53.47 347 GLU A CA 1
ATOM 2828 C C . GLU A 1 347 ? 9.206 4.754 17.579 1.00 53.47 347 GLU A C 1
ATOM 2830 O O . GLU A 1 347 ? 10.031 5.665 17.614 1.00 53.47 347 GLU A O 1
ATOM 2835 N N . ARG A 1 348 ? 8.049 4.920 16.898 1.00 58.16 348 ARG A N 1
ATOM 2836 C CA . ARG A 1 348 ? 7.872 6.116 16.019 1.00 58.16 348 ARG A CA 1
ATOM 2837 C C . ARG A 1 348 ? 6.490 6.789 15.935 1.00 58.16 348 ARG A C 1
ATOM 2839 O O . ARG A 1 348 ? 6.454 8.016 15.992 1.00 58.16 348 ARG A O 1
ATOM 2846 N N . VAL A 1 349 ? 5.360 6.075 15.806 1.00 55.75 349 VAL A N 1
ATOM 2847 C CA . VAL A 1 349 ? 4.047 6.726 15.516 1.00 55.75 349 VAL A CA 1
ATOM 2848 C C . VAL A 1 349 ? 2.880 6.201 16.368 1.00 55.75 349 VAL A C 1
ATOM 2850 O O . VAL A 1 349 ? 2.125 7.008 16.910 1.00 55.75 349 VAL A O 1
ATOM 2853 N N . TYR A 1 350 ? 2.768 4.889 16.604 1.00 60.84 350 TYR A N 1
ATOM 2854 C CA . TYR A 1 350 ? 1.618 4.294 17.321 1.00 60.84 350 TYR A CA 1
ATOM 2855 C C . TYR A 1 350 ? 1.835 4.096 18.819 1.00 60.84 350 TYR A C 1
ATOM 2857 O O . TYR A 1 350 ? 0.949 3.610 19.520 1.00 60.84 350 TYR A O 1
ATOM 2865 N N . ALA A 1 351 ? 2.952 4.591 19.360 1.00 69.00 351 ALA A N 1
ATOM 2866 C CA . ALA A 1 351 ? 2.987 4.934 20.775 1.00 69.00 351 ALA A CA 1
ATOM 2867 C C . ALA A 1 351 ? 1.808 5.866 21.122 1.00 69.00 351 ALA A C 1
ATOM 2869 O O . ALA A 1 351 ? 1.337 5.840 22.249 1.00 69.00 351 ALA A O 1
ATOM 2870 N N . ARG A 1 352 ? 1.309 6.665 20.169 1.00 82.94 352 ARG A N 1
ATOM 2871 C CA . ARG A 1 352 ? 0.162 7.578 20.304 1.00 82.94 352 ARG A CA 1
ATOM 2872 C C . ARG A 1 352 ? -1.209 6.918 20.114 1.00 82.94 352 ARG A C 1
ATOM 2874 O O . ARG A 1 352 ? -2.207 7.626 20.073 1.00 82.94 352 ARG A O 1
ATOM 2881 N N . ASP A 1 353 ? -1.277 5.596 19.993 1.00 90.88 353 ASP A N 1
ATOM 2882 C CA . ASP A 1 353 ? -2.551 4.880 19.985 1.00 90.88 353 ASP A CA 1
ATOM 2883 C C . ASP A 1 353 ? -2.985 4.588 21.428 1.00 90.88 353 ASP A C 1
ATOM 2885 O O . ASP A 1 353 ? -2.294 3.872 22.154 1.00 90.88 353 ASP A O 1
ATOM 2889 N N . LEU A 1 354 ? -4.125 5.134 21.862 1.00 93.44 354 LEU A N 1
ATOM 2890 C CA . LEU A 1 354 ? -4.644 4.918 23.221 1.00 93.44 354 LEU A CA 1
ATOM 2891 C C . LEU A 1 354 ? -4.957 3.448 23.525 1.00 93.44 354 LEU A C 1
ATOM 2893 O O . LEU A 1 354 ? -5.008 3.074 24.691 1.00 93.44 354 LEU A O 1
ATOM 2897 N N . ARG A 1 355 ? -5.138 2.607 22.503 1.00 92.94 355 ARG A N 1
ATOM 2898 C CA . ARG A 1 355 ? -5.378 1.167 22.674 1.00 92.94 355 ARG A CA 1
ATOM 2899 C C . ARG A 1 355 ? -4.106 0.385 22.988 1.00 92.94 355 ARG A C 1
ATOM 2901 O O . ARG A 1 355 ? -4.191 -0.769 23.400 1.00 92.94 355 ARG A O 1
ATOM 2908 N N . ASN A 1 356 ? -2.932 0.984 22.786 1.00 92.19 356 ASN A N 1
ATOM 2909 C CA . ASN A 1 356 ? -1.670 0.352 23.143 1.00 92.19 356 ASN A CA 1
ATOM 2910 C C . ASN A 1 356 ? -1.612 0.152 24.674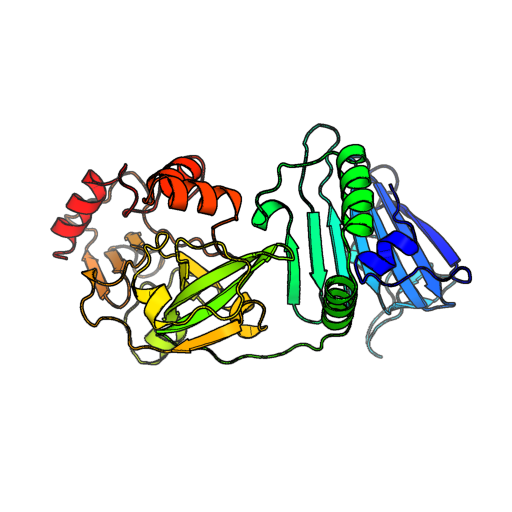 1.00 92.19 356 ASN A C 1
ATOM 2912 O O . ASN A 1 356 ? -1.801 1.133 25.400 1.00 92.19 356 ASN A O 1
ATOM 2916 N N . PRO A 1 357 ? -1.307 -1.062 25.182 1.00 91.94 357 PRO A N 1
ATOM 2917 C CA . PRO A 1 357 ? -1.258 -1.348 26.618 1.00 91.94 357 PRO A CA 1
ATOM 2918 C C . PRO A 1 357 ? -0.392 -0.391 27.448 1.00 91.94 357 PRO A C 1
ATOM 2920 O O . PRO A 1 357 ? -0.693 -0.153 28.617 1.00 91.94 357 PRO A O 1
ATOM 2923 N N . ILE A 1 358 ? 0.647 0.211 26.856 1.00 91.19 358 ILE A N 1
ATOM 2924 C CA . ILE A 1 358 ? 1.491 1.199 27.550 1.00 91.19 358 ILE A CA 1
ATOM 2925 C C . ILE A 1 358 ? 0.726 2.472 27.953 1.00 91.19 358 ILE A C 1
ATOM 2927 O O . ILE A 1 358 ? 1.163 3.171 28.860 1.00 91.19 358 ILE A O 1
ATOM 2931 N N . ASN A 1 359 ? -0.395 2.775 27.286 1.00 92.62 359 ASN A N 1
ATOM 2932 C CA . ASN A 1 359 ? -1.224 3.962 27.517 1.00 92.62 359 ASN A CA 1
ATOM 2933 C C . ASN A 1 359 ? -2.498 3.635 28.322 1.00 92.62 359 ASN A C 1
ATOM 2935 O O . ASN A 1 359 ? -3.472 4.385 28.271 1.00 92.62 359 ASN A O 1
ATOM 2939 N N . ALA A 1 360 ? -2.543 2.508 29.044 1.00 94.12 360 ALA A N 1
ATOM 2940 C CA . ALA A 1 360 ? -3.746 2.076 29.763 1.00 94.12 360 ALA A CA 1
ATOM 2941 C C . ALA A 1 360 ? -4.257 3.121 30.777 1.00 94.12 360 ALA A C 1
ATOM 2943 O O . ALA A 1 360 ? -5.465 3.267 30.962 1.00 94.12 360 ALA A O 1
ATOM 2944 N N . ARG A 1 361 ? -3.350 3.880 31.412 1.00 94.94 361 ARG A N 1
ATOM 2945 C CA . ARG A 1 361 ? -3.714 4.958 32.348 1.00 94.94 361 ARG A CA 1
ATOM 2946 C C . ARG A 1 361 ? -4.380 6.128 31.627 1.00 94.94 361 ARG A C 1
ATOM 2948 O O . ARG A 1 361 ? -5.379 6.655 32.107 1.00 94.94 361 ARG A O 1
ATOM 2955 N N . GLU A 1 362 ? -3.844 6.522 30.478 1.00 95.50 362 GLU A N 1
ATOM 2956 C CA . GLU A 1 362 ? -4.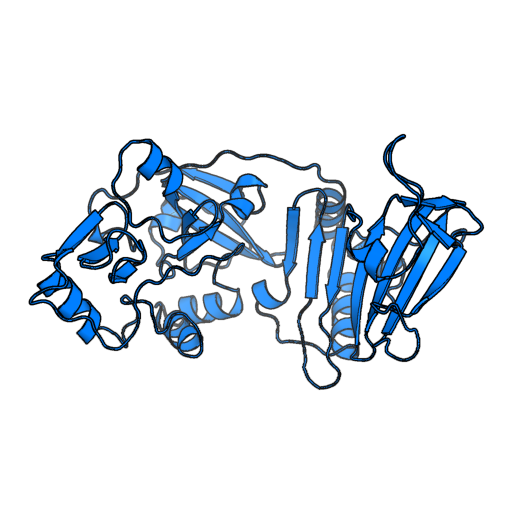386 7.585 29.637 1.00 95.50 362 GLU A CA 1
ATOM 2957 C C . GLU A 1 362 ? -5.720 7.176 29.012 1.00 95.50 362 GLU A C 1
ATOM 2959 O O . GLU A 1 362 ? -6.635 7.992 28.965 1.00 95.50 362 GLU A O 1
ATOM 2964 N N . LEU A 1 363 ? -5.870 5.916 28.597 1.00 95.25 363 LEU A N 1
ATOM 2965 C CA . LEU A 1 363 ? -7.139 5.388 28.098 1.00 95.25 363 LEU A CA 1
ATOM 2966 C C . LEU A 1 363 ? -8.239 5.468 29.164 1.00 95.25 363 LEU A C 1
ATOM 2968 O O . LEU A 1 363 ? -9.332 5.950 28.878 1.00 95.25 363 LEU A O 1
ATOM 2972 N N . GLU A 1 364 ? -7.942 5.043 30.392 1.00 95.62 364 GLU A N 1
ATOM 2973 C CA . GLU A 1 364 ? -8.879 5.116 31.518 1.00 95.62 364 GLU A CA 1
ATOM 2974 C C . GLU A 1 364 ? -9.240 6.567 31.876 1.00 95.62 364 GLU A C 1
ATOM 2976 O O . GLU A 1 364 ? -10.398 6.881 32.157 1.00 95.62 364 GLU A O 1
ATOM 2981 N N . TYR A 1 365 ? -8.263 7.475 31.822 1.00 96.00 365 TYR A N 1
ATOM 2982 C CA . TYR A 1 365 ? -8.500 8.907 31.996 1.00 96.00 365 TYR A CA 1
ATOM 2983 C C . TYR A 1 365 ? -9.445 9.467 30.924 1.00 96.00 365 TYR A C 1
ATOM 2985 O O . TYR A 1 365 ? -10.419 10.141 31.257 1.00 96.00 365 TYR A O 1
ATOM 2993 N N . VAL A 1 366 ? -9.182 9.163 29.649 1.00 95.75 366 VAL A N 1
ATOM 2994 C CA . VAL A 1 366 ? -9.997 9.628 28.517 1.00 95.75 366 VAL A CA 1
ATOM 2995 C C . VAL A 1 366 ? -11.422 9.091 28.613 1.00 95.75 366 VAL A C 1
ATOM 2997 O O . VAL A 1 366 ? -12.362 9.856 28.416 1.00 95.75 366 VAL A O 1
ATOM 3000 N N . ARG A 1 367 ? -11.599 7.814 28.968 1.00 94.31 367 ARG A N 1
ATOM 3001 C CA . ARG A 1 367 ? -12.925 7.209 29.173 1.00 94.31 367 ARG A CA 1
ATOM 3002 C C . ARG A 1 367 ? -13.737 7.939 30.235 1.00 94.31 367 ARG A C 1
ATOM 3004 O O . ARG A 1 367 ? -14.865 8.341 29.975 1.00 94.31 367 ARG A O 1
ATOM 3011 N N . LYS A 1 368 ? -13.126 8.208 31.392 1.00 95.56 368 LYS A N 1
ATOM 3012 C CA . LYS A 1 368 ? -13.763 8.974 32.474 1.00 95.56 368 LYS A CA 1
ATOM 3013 C C . LYS A 1 368 ? -14.129 10.391 32.057 1.00 95.56 368 LYS A C 1
ATOM 3015 O O . LYS A 1 368 ? -15.235 10.831 32.332 1.00 95.56 368 LYS A O 1
ATOM 3020 N N . GLN A 1 369 ? -13.211 11.099 31.404 1.00 95.56 369 GLN A N 1
ATOM 3021 C CA . GLN A 1 369 ? -13.438 12.486 31.014 1.00 95.56 369 GLN A CA 1
ATOM 3022 C C . GLN A 1 369 ? -14.499 12.624 29.917 1.00 95.56 369 GLN A C 1
ATOM 3024 O O . GLN A 1 369 ? -15.241 13.600 29.903 1.00 95.56 369 GLN A O 1
ATOM 3029 N N . MET A 1 370 ? -14.553 11.662 28.996 1.00 95.00 370 MET A N 1
ATOM 3030 C CA . MET A 1 370 ? -15.503 11.674 27.887 1.00 95.00 370 MET A CA 1
ATOM 3031 C C . MET A 1 370 ? -16.801 10.928 28.205 1.00 95.00 370 MET A C 1
ATOM 3033 O O . MET A 1 370 ? -17.685 10.947 27.356 1.00 95.00 370 MET A O 1
ATOM 3037 N N . GLU A 1 371 ? -16.923 10.303 29.383 1.00 91.12 371 GLU A N 1
ATOM 3038 C CA . GLU A 1 371 ? -18.065 9.491 29.842 1.00 91.12 371 GLU A CA 1
ATOM 3039 C C . GLU A 1 371 ? -18.409 8.315 28.898 1.00 91.12 371 GLU A C 1
ATOM 3041 O O . GLU A 1 371 ? -19.580 8.090 28.564 1.00 91.12 371 GLU A O 1
ATOM 3046 N N . VAL A 1 372 ? -17.383 7.603 28.411 1.00 82.38 372 VAL A N 1
ATOM 3047 C CA . VAL A 1 372 ? -17.474 6.516 27.405 1.00 82.38 372 VAL A CA 1
ATOM 3048 C C . VAL A 1 372 ? -16.896 5.192 27.866 1.00 82.38 372 VAL A C 1
ATOM 3050 O O . VAL A 1 372 ? -15.961 5.197 28.701 1.00 82.38 372 VAL A O 1
#

pLDDT: mean 92.57, std 8.11, range [53.31, 98.75]

Organism: NCBI:txid2981769

Radius of gyration: 24.05 Å; chains: 1; bounding box: 54×51×66 Å

InterPro domains:
  IPR029278 Immunity protein 26 [PF15428] (176-274)

Foldseek 3Di:
DDDAQLLCLLLLHDGQDPPWDWDKDAADDPDNVPGQFIWIWTHDVQFTAWIWTAGVQGKIKIFGGGWGHDDVNQWTDDPDPPDDIDGDHNVVVVVDQTFFWMKTWDRGNVDQTWMWIATSQLRATQATCVQLVHTGHHPVRVVVVSVVSSVPDDPVSSVVSNCRRPDGFAFADDDFQFKWWADLHSQKIWIKGWHDFPVVCVVVVFDFQPLADAGKTKMKTFLDIDSDRQDDPVVSVVTDIAQIAIAHCSCRRSVNIPGNDGDDDDPDLVSDRFFWAWAARPPPVHRQWIWIDGHRDIDIDGVVPDDDPPDHQRRRDYYNDDPHHPVLSVVCNVVVHCPSVLVVPCPDRCVSTCPRPVNVVVVVVCCVVRVD